Protein AF-A0A961CHE6-F1 (afdb_monomer_lite)

Structure (mmCIF, N/CA/C/O backbone):
data_AF-A0A961CHE6-F1
#
_entry.id   AF-A0A961CHE6-F1
#
loop_
_atom_site.group_PDB
_atom_site.id
_atom_site.type_symbol
_atom_site.label_atom_id
_atom_site.label_alt_id
_atom_site.label_comp_id
_atom_site.label_asym_id
_atom_site.label_entity_id
_atom_site.label_seq_id
_atom_site.pdbx_PDB_ins_code
_atom_site.Cartn_x
_atom_site.Cartn_y
_atom_site.Cartn_z
_atom_site.occupancy
_atom_site.B_iso_or_equiv
_atom_site.auth_seq_id
_atom_site.auth_comp_id
_atom_site.auth_asym_id
_atom_site.auth_atom_id
_atom_site.pdbx_PDB_model_num
ATOM 1 N N . MET A 1 1 ? -27.476 -6.479 67.200 1.00 41.16 1 MET A N 1
ATOM 2 C CA . MET A 1 1 ? -28.316 -6.084 66.047 1.00 41.16 1 MET A CA 1
ATOM 3 C C . MET A 1 1 ? -27.385 -5.416 65.045 1.00 41.16 1 MET A C 1
ATOM 5 O O . MET A 1 1 ? -26.979 -4.293 65.282 1.00 41.16 1 MET A O 1
ATOM 9 N N . VAL A 1 2 ? -26.670 -6.216 64.244 1.00 40.09 2 VAL A N 1
ATOM 10 C CA . VAL A 1 2 ? -27.027 -6.628 62.861 1.00 40.09 2 VAL A CA 1
ATOM 11 C C . VAL A 1 2 ? -27.073 -5.379 61.972 1.00 40.09 2 VAL A C 1
ATOM 13 O O . VAL A 1 2 ? -28.027 -4.622 62.045 1.00 40.09 2 VAL A O 1
ATOM 16 N N . SER A 1 3 ? -25.958 -4.985 61.356 1.00 37.53 3 SER A N 1
ATOM 17 C CA . SER A 1 3 ? -25.309 -5.567 60.161 1.00 37.53 3 SER A CA 1
ATOM 18 C C . SER A 1 3 ? -25.556 -4.608 58.994 1.00 37.53 3 SER A C 1
ATOM 20 O O . SER A 1 3 ? -26.591 -4.651 58.337 1.00 37.53 3 SER A O 1
ATOM 22 N N . GLY A 1 4 ? -24.611 -3.688 58.796 1.00 38.22 4 GLY A N 1
ATOM 23 C CA . GLY A 1 4 ? -24.487 -2.929 57.559 1.00 38.22 4 GLY A CA 1
ATOM 24 C C . GLY A 1 4 ? -23.694 -3.779 56.577 1.00 38.22 4 GLY A C 1
ATOM 25 O O . GLY A 1 4 ? -22.489 -3.944 56.744 1.00 38.22 4 GLY A O 1
ATOM 26 N N . ALA A 1 5 ? -24.385 -4.379 55.612 1.00 40.34 5 ALA A N 1
ATOM 27 C CA . ALA A 1 5 ? -23.764 -5.111 54.522 1.00 40.34 5 ALA A CA 1
ATOM 28 C C . ALA A 1 5 ? -23.106 -4.110 53.564 1.00 40.34 5 ALA A C 1
ATOM 30 O O . ALA A 1 5 ? -23.766 -3.465 52.750 1.00 40.34 5 ALA A O 1
ATOM 31 N N . GLU A 1 6 ? -21.794 -3.971 53.703 1.00 40.91 6 GLU A N 1
ATOM 32 C CA . GLU A 1 6 ? -20.921 -3.318 52.743 1.00 40.91 6 GLU A CA 1
ATOM 33 C C . GLU A 1 6 ? -20.870 -4.207 51.492 1.00 40.91 6 GLU A C 1
ATOM 35 O O . GLU A 1 6 ? -20.276 -5.286 51.481 1.00 40.91 6 GLU A O 1
ATOM 40 N N . VAL A 1 7 ? -21.599 -3.804 50.450 1.00 42.34 7 VAL A N 1
ATOM 41 C CA . VAL A 1 7 ? -21.582 -4.477 49.150 1.00 42.34 7 VAL A CA 1
ATOM 42 C C . VAL A 1 7 ? -20.232 -4.182 48.506 1.00 42.34 7 VAL A C 1
ATOM 44 O O . VAL A 1 7 ? -20.044 -3.153 47.860 1.00 42.34 7 VAL A O 1
ATOM 47 N N . ALA A 1 8 ? -19.284 -5.095 48.709 1.00 39.12 8 ALA A N 1
ATOM 48 C CA . ALA A 1 8 ? -18.049 -5.163 47.950 1.00 39.12 8 ALA A CA 1
ATOM 49 C C . ALA A 1 8 ? -18.405 -5.391 46.474 1.00 39.12 8 ALA A C 1
ATOM 51 O O . ALA A 1 8 ? -18.731 -6.499 46.045 1.00 39.12 8 ALA A O 1
ATOM 52 N N . VAL A 1 9 ? -18.394 -4.305 45.703 1.00 43.72 9 VAL A N 1
ATOM 53 C CA . VAL A 1 9 ? -18.398 -4.345 44.243 1.00 43.72 9 VAL A CA 1
ATOM 54 C C . VAL A 1 9 ? -17.125 -5.076 43.843 1.00 43.72 9 VAL A C 1
ATOM 56 O O . VAL A 1 9 ? -16.028 -4.554 44.028 1.00 43.72 9 VAL A O 1
ATOM 59 N N . GLY A 1 10 ? -17.282 -6.315 43.377 1.00 40.50 10 GLY A N 1
ATOM 60 C CA . GLY A 1 10 ? -16.177 -7.146 42.930 1.00 40.50 10 GLY A CA 1
ATOM 61 C C . GLY A 1 10 ? -15.341 -6.392 41.907 1.00 40.50 10 GLY A C 1
ATOM 62 O O . GLY A 1 10 ? -15.849 -5.981 40.864 1.00 40.50 10 GLY A O 1
ATOM 63 N N . GLU A 1 11 ? -14.062 -6.208 42.230 1.00 43.66 11 GLU A N 1
ATOM 64 C CA . GLU A 1 11 ? -13.025 -5.947 41.246 1.00 43.66 11 GLU A CA 1
ATOM 65 C C . GLU A 1 11 ? -13.155 -7.021 40.168 1.00 43.66 11 GLU A C 1
ATOM 67 O O . GLU A 1 11 ? -12.837 -8.191 40.394 1.00 43.66 11 GLU A O 1
ATOM 72 N N . ASP A 1 12 ? -13.671 -6.623 39.003 1.00 45.97 12 ASP A N 1
ATOM 73 C CA . ASP A 1 12 ? -13.541 -7.379 37.769 1.00 45.97 12 ASP A CA 1
ATOM 74 C C . ASP A 1 12 ? -12.072 -7.777 37.661 1.00 45.97 12 ASP A C 1
ATOM 76 O O . ASP A 1 12 ? -11.212 -6.926 37.416 1.00 45.97 12 ASP A O 1
ATOM 80 N N . ALA A 1 13 ? -11.790 -9.058 37.915 1.00 46.34 13 ALA A N 1
ATOM 81 C CA . ALA A 1 13 ? -10.467 -9.642 37.840 1.00 46.34 13 ALA A CA 1
ATOM 82 C C . ALA A 1 13 ? -9.918 -9.327 36.453 1.00 46.34 13 ALA A C 1
ATOM 84 O O . ALA A 1 13 ? -10.274 -9.962 35.456 1.00 46.34 13 ALA A O 1
ATOM 85 N N . GLY A 1 14 ? -9.116 -8.264 36.394 1.00 43.50 14 GLY A N 1
ATOM 86 C CA . GLY A 1 14 ? -8.588 -7.718 35.167 1.00 43.50 14 GLY A CA 1
ATOM 87 C C . GLY A 1 14 ? -7.771 -8.809 34.518 1.00 43.50 14 GLY A C 1
ATOM 88 O O . GLY A 1 14 ? -6.647 -9.075 34.941 1.00 43.50 14 GLY A O 1
ATOM 89 N N . VAL A 1 15 ? -8.349 -9.466 33.511 1.00 52.16 15 VAL A N 1
ATOM 90 C CA . VAL A 1 15 ? -7.628 -10.388 32.645 1.00 52.16 15 VAL A CA 1
ATOM 91 C C . VAL A 1 15 ? -6.515 -9.556 32.039 1.00 52.16 15 VAL A C 1
ATOM 93 O O . VAL A 1 15 ? -6.732 -8.777 31.107 1.00 52.16 15 VAL A O 1
ATOM 96 N N . SER A 1 16 ? -5.330 -9.663 32.634 1.00 55.25 16 SER A N 1
ATOM 97 C CA . SER A 1 16 ? -4.146 -8.989 32.155 1.00 55.25 16 SER A CA 1
ATOM 98 C C . SER A 1 16 ? -3.907 -9.546 30.763 1.00 55.25 16 SER A C 1
ATOM 100 O O . SER A 1 16 ? -3.541 -10.707 30.562 1.00 55.25 16 SER A O 1
ATOM 102 N N . VAL A 1 17 ? -4.229 -8.738 29.754 1.00 59.50 17 VAL A N 1
ATOM 103 C CA . VAL A 1 17 ? -3.924 -9.080 28.374 1.00 59.50 17 VAL A CA 1
ATOM 104 C C . VAL A 1 17 ? -2.408 -9.083 28.310 1.00 59.50 17 VAL A C 1
ATOM 106 O O . VAL A 1 17 ? -1.782 -8.034 28.194 1.00 59.50 17 VAL A O 1
ATOM 109 N N . THR A 1 18 ? -1.813 -10.263 28.468 1.00 70.31 18 THR A N 1
ATOM 110 C CA . THR A 1 18 ? -0.368 -10.443 28.413 1.00 70.31 18 THR A CA 1
ATOM 111 C C . THR A 1 18 ? 0.077 -9.997 27.025 1.00 70.31 18 THR A C 1
ATOM 113 O O . THR A 1 18 ? -0.195 -10.647 26.009 1.00 70.31 18 THR A O 1
ATOM 116 N N . THR A 1 19 ? 0.680 -8.817 26.950 1.00 80.19 19 THR A N 1
ATOM 117 C CA . THR A 1 19 ? 1.200 -8.278 25.701 1.00 80.19 19 THR A CA 1
ATOM 118 C C . THR A 1 19 ? 2.477 -9.031 25.365 1.00 80.19 19 THR A C 1
ATOM 120 O O . THR A 1 19 ? 3.297 -9.332 26.232 1.00 80.19 19 THR A O 1
ATOM 123 N N . TRP A 1 20 ? 2.632 -9.414 24.099 1.00 90.62 20 TRP A N 1
ATOM 124 C CA . TRP A 1 20 ? 3.892 -10.000 23.663 1.00 90.62 20 TRP A CA 1
ATOM 125 C C . TRP A 1 20 ? 5.020 -8.971 23.784 1.00 90.62 20 TRP A C 1
ATOM 127 O O . TRP A 1 20 ? 4.782 -7.775 23.577 1.00 90.62 20 TRP A O 1
ATOM 137 N N . PRO A 1 21 ? 6.263 -9.414 24.046 1.00 94.94 21 PRO A N 1
ATOM 138 C CA . PRO A 1 21 ? 7.421 -8.548 23.913 1.00 94.94 21 PRO A CA 1
ATOM 139 C C . PRO A 1 21 ? 7.428 -7.853 22.547 1.00 94.94 21 PRO A C 1
ATOM 141 O O . PRO A 1 21 ? 7.095 -8.451 21.521 1.00 94.94 21 PRO A O 1
ATOM 144 N N . ARG A 1 22 ? 7.849 -6.583 22.514 1.00 94.56 22 ARG A N 1
ATOM 145 C CA . ARG A 1 22 ? 7.763 -5.727 21.313 1.00 94.56 22 ARG A CA 1
ATOM 146 C C . ARG A 1 22 ? 8.465 -6.294 20.071 1.00 94.56 22 ARG A C 1
ATOM 148 O O . ARG A 1 22 ? 8.142 -5.853 18.964 1.00 94.56 22 ARG A O 1
ATOM 155 N N . TRP A 1 23 ? 9.415 -7.213 20.238 1.00 97.12 23 TRP A N 1
ATOM 156 C CA . TRP A 1 23 ? 10.171 -7.849 19.158 1.00 97.12 23 TRP A CA 1
ATOM 157 C C . TRP A 1 23 ? 9.452 -9.056 18.532 1.00 97.12 23 TRP A C 1
ATOM 159 O O . TRP A 1 23 ? 9.712 -9.368 17.373 1.00 97.12 23 TRP A O 1
ATOM 169 N N . VAL A 1 24 ? 8.506 -9.698 19.231 1.00 97.69 24 VAL A N 1
ATOM 170 C CA . VAL A 1 24 ? 7.847 -10.928 18.751 1.00 97.69 24 VAL A CA 1
ATOM 171 C C . VAL A 1 24 ? 7.101 -10.722 17.425 1.00 97.69 24 VAL A C 1
ATOM 173 O O . VAL A 1 24 ? 7.315 -11.520 16.513 1.00 97.69 24 VAL A O 1
ATOM 176 N N . PRO A 1 25 ? 6.303 -9.650 17.224 1.00 97.81 25 PRO A N 1
ATOM 177 C CA . PRO A 1 25 ? 5.658 -9.425 15.929 1.00 97.81 25 PRO A CA 1
ATOM 178 C C . PRO A 1 25 ? 6.656 -9.247 14.777 1.00 97.81 25 PRO A C 1
ATOM 180 O O . PRO A 1 25 ? 6.376 -9.660 13.658 1.00 97.81 25 PRO A O 1
ATOM 183 N N . TRP A 1 26 ? 7.833 -8.671 15.042 1.00 98.44 26 TRP A N 1
ATOM 184 C CA . TRP A 1 26 ? 8.885 -8.553 14.031 1.00 98.44 26 TRP A CA 1
ATOM 185 C C . TRP A 1 26 ? 9.472 -9.912 13.676 1.00 98.44 26 TRP A C 1
ATOM 187 O O . TRP A 1 26 ? 9.606 -10.209 12.496 1.00 98.44 26 TRP A O 1
ATOM 197 N N . ALA A 1 27 ? 9.765 -10.752 14.672 1.00 98.44 27 ALA A N 1
ATOM 198 C CA . ALA A 1 27 ? 10.267 -12.103 14.439 1.00 98.44 27 ALA A CA 1
ATOM 199 C C . ALA A 1 27 ? 9.274 -12.945 13.623 1.00 98.44 27 ALA A C 1
ATOM 201 O O . ALA A 1 27 ? 9.668 -13.569 12.643 1.00 98.44 27 ALA A O 1
ATOM 202 N N . ILE A 1 28 ? 7.978 -12.896 13.955 1.00 98.31 28 ILE A N 1
ATOM 203 C CA . ILE A 1 28 ? 6.936 -13.594 13.184 1.00 98.31 28 ILE A CA 1
ATOM 204 C C . ILE A 1 28 ? 6.868 -13.056 11.754 1.00 98.31 28 ILE A C 1
ATOM 206 O O . ILE A 1 28 ? 6.839 -13.835 10.808 1.00 98.31 28 ILE A O 1
ATOM 210 N N . GLY A 1 29 ? 6.880 -11.733 11.586 1.00 98.25 29 GLY A N 1
ATOM 211 C CA . GLY A 1 29 ? 6.879 -11.106 10.270 1.00 98.25 29 GLY A CA 1
ATOM 212 C C . GLY A 1 29 ? 8.109 -11.463 9.425 1.00 98.25 29 GLY A C 1
ATOM 213 O O . GLY A 1 29 ? 7.975 -11.670 8.223 1.00 98.25 29 GLY A O 1
ATOM 214 N N . LEU A 1 30 ? 9.287 -11.585 10.046 1.00 98.31 30 LEU A N 1
ATOM 215 C CA . LEU A 1 30 ? 10.517 -12.042 9.393 1.00 98.31 30 LEU A CA 1
ATOM 216 C C . LEU A 1 30 ? 10.412 -13.506 8.968 1.00 98.31 30 LEU A C 1
ATOM 218 O O . LEU A 1 30 ? 10.690 -13.812 7.814 1.00 98.31 30 LEU A O 1
ATOM 222 N N . VAL A 1 31 ? 9.966 -14.396 9.860 1.00 98.12 31 VAL A N 1
ATOM 223 C CA . VAL A 1 31 ? 9.747 -15.816 9.536 1.00 98.12 31 VAL A CA 1
ATOM 224 C C . VAL A 1 31 ? 8.737 -15.952 8.400 1.00 98.12 31 VAL A C 1
ATOM 226 O O . VAL A 1 31 ? 8.999 -16.662 7.435 1.00 98.12 31 VAL A O 1
ATOM 229 N N . LEU A 1 32 ? 7.623 -15.221 8.460 1.00 97.75 32 LEU A N 1
ATOM 230 C CA . LEU A 1 32 ? 6.629 -15.206 7.392 1.00 97.75 32 LEU A CA 1
ATOM 231 C C . LEU A 1 32 ? 7.226 -14.688 6.079 1.00 97.75 32 LEU A C 1
ATOM 233 O O . LEU A 1 32 ? 6.988 -15.285 5.037 1.00 97.75 32 LEU A O 1
ATOM 237 N N . GLY A 1 33 ? 8.032 -13.625 6.125 1.00 97.56 33 GLY A N 1
ATOM 238 C CA . GLY A 1 33 ? 8.750 -13.110 4.962 1.00 97.56 33 GLY A CA 1
ATOM 239 C C . GLY A 1 33 ? 9.685 -14.147 4.351 1.00 97.56 33 GLY A C 1
ATOM 240 O O . GLY A 1 33 ? 9.669 -14.325 3.139 1.00 97.56 33 GLY A O 1
ATOM 241 N N . LEU A 1 34 ? 10.442 -14.877 5.172 1.00 97.00 34 LEU A N 1
ATOM 242 C CA . LEU A 1 34 ? 11.316 -15.957 4.714 1.00 97.00 34 LEU A CA 1
ATOM 243 C C . LEU A 1 34 ? 10.525 -17.112 4.085 1.00 97.00 34 LEU A C 1
ATOM 245 O O . LEU A 1 34 ? 10.908 -17.603 3.028 1.00 97.00 34 LEU A O 1
ATOM 249 N N . VAL A 1 35 ? 9.407 -17.513 4.698 1.00 96.19 35 VAL A N 1
ATOM 250 C CA . VAL A 1 35 ? 8.533 -18.587 4.198 1.00 96.19 35 VAL A CA 1
ATOM 251 C C . VAL A 1 35 ? 7.884 -18.197 2.872 1.00 96.19 35 VAL A C 1
ATOM 253 O O . VAL A 1 35 ? 7.963 -18.945 1.903 1.00 96.19 35 VAL A O 1
ATOM 256 N N . VAL A 1 36 ? 7.284 -17.007 2.807 1.00 93.69 36 VAL A N 1
ATOM 257 C CA . VAL A 1 36 ? 6.631 -16.472 1.604 1.00 93.69 36 VAL A CA 1
ATOM 258 C C . VAL A 1 36 ? 7.623 -16.331 0.453 1.00 93.69 36 VAL A C 1
ATOM 260 O O . VAL A 1 36 ? 7.300 -16.646 -0.689 1.00 93.69 36 VAL A O 1
ATOM 263 N N . MET A 1 37 ? 8.833 -15.860 0.752 1.00 92.88 37 MET A N 1
ATOM 264 C CA . MET A 1 37 ? 9.884 -15.681 -0.242 1.00 92.88 37 MET A CA 1
ATOM 265 C C . MET A 1 37 ? 10.598 -16.986 -0.609 1.00 92.88 37 MET A C 1
ATOM 267 O O . MET A 1 37 ? 11.382 -16.958 -1.549 1.00 92.88 37 MET A O 1
ATOM 271 N N . GLY A 1 38 ? 10.352 -18.099 0.095 1.00 88.81 38 GLY A N 1
ATOM 272 C CA . GLY A 1 38 ? 11.175 -19.317 0.125 1.00 88.81 38 GLY A CA 1
ATOM 273 C C . GLY A 1 38 ? 11.962 -19.625 -1.157 1.00 88.81 38 GLY A C 1
ATOM 274 O O . GLY A 1 38 ? 13.184 -19.467 -1.154 1.00 88.81 38 GLY A O 1
ATOM 275 N N . PRO A 1 39 ? 11.308 -19.992 -2.276 1.00 85.38 39 PRO A N 1
ATOM 276 C CA . PRO A 1 39 ? 12.006 -20.307 -3.526 1.00 85.38 39 PRO A CA 1
ATOM 277 C C . PRO A 1 39 ? 12.802 -19.130 -4.111 1.00 85.38 39 PRO A C 1
ATOM 279 O O . PRO A 1 39 ? 13.894 -19.318 -4.638 1.00 85.38 39 PRO A O 1
ATOM 282 N N . ALA A 1 40 ? 12.299 -17.901 -3.977 1.00 88.94 40 ALA A N 1
ATOM 283 C CA . ALA A 1 40 ? 12.976 -16.693 -4.445 1.00 88.94 40 ALA A CA 1
ATOM 284 C C . ALA A 1 40 ? 14.219 -16.335 -3.609 1.00 88.94 40 ALA A C 1
ATOM 286 O O . ALA A 1 40 ? 15.029 -15.515 -4.042 1.00 88.94 40 ALA A O 1
ATOM 287 N N . LEU A 1 41 ? 14.410 -16.933 -2.426 1.00 92.00 41 LEU A N 1
ATOM 288 C CA . LEU A 1 41 ? 15.628 -16.746 -1.633 1.00 92.00 41 LEU A CA 1
ATOM 289 C C . LEU A 1 41 ? 16.803 -17.589 -2.133 1.00 92.00 41 LEU A C 1
ATOM 291 O O . LEU A 1 41 ? 17.942 -17.230 -1.829 1.00 92.00 41 LEU A O 1
ATOM 295 N N . ALA A 1 42 ? 16.558 -18.624 -2.946 1.00 92.00 42 ALA A N 1
ATOM 296 C CA . ALA A 1 42 ? 17.608 -19.464 -3.520 1.00 92.00 42 ALA A CA 1
ATOM 297 C C . ALA A 1 42 ? 18.677 -18.624 -4.255 1.00 92.00 42 ALA A C 1
ATOM 299 O O . ALA A 1 42 ? 18.344 -17.569 -4.811 1.00 92.00 42 ALA A O 1
ATOM 300 N N . PRO A 1 43 ? 19.959 -19.035 -4.246 1.00 90.81 43 PRO A N 1
ATOM 301 C CA . PRO A 1 43 ? 21.019 -18.319 -4.954 1.00 90.81 43 PRO A CA 1
ATOM 302 C C . PRO A 1 43 ? 20.678 -18.094 -6.434 1.00 90.81 43 PRO A C 1
ATOM 304 O O . PRO A 1 43 ? 20.076 -18.955 -7.070 1.00 90.81 43 PRO A O 1
ATOM 307 N N . GLY A 1 44 ? 21.064 -16.937 -6.976 1.00 88.50 44 GLY A N 1
ATOM 308 C CA . GLY A 1 44 ? 20.838 -16.585 -8.379 1.00 88.50 44 GLY A CA 1
ATOM 309 C C . GLY A 1 44 ? 20.135 -15.245 -8.592 1.00 88.50 44 GLY A C 1
ATOM 310 O O . GLY A 1 44 ? 19.805 -14.516 -7.648 1.00 88.50 44 GLY A O 1
ATOM 311 N N . VAL A 1 45 ? 19.942 -14.928 -9.872 1.00 89.81 45 VAL A N 1
ATOM 312 C CA . VAL A 1 45 ? 19.294 -13.700 -10.346 1.00 89.81 45 VAL A CA 1
ATOM 313 C C . VAL A 1 45 ? 17.792 -13.723 -10.080 1.00 89.81 45 VAL A C 1
ATOM 315 O O . VAL A 1 45 ? 17.148 -14.769 -10.139 1.00 89.81 45 VAL A O 1
ATOM 318 N N . LEU A 1 46 ? 17.219 -12.551 -9.809 1.00 90.12 46 LEU A N 1
ATOM 319 C CA . LEU A 1 46 ? 15.770 -12.390 -9.737 1.00 90.12 46 LEU A CA 1
ATOM 320 C C . LEU A 1 46 ? 15.285 -11.854 -11.079 1.00 90.12 46 LEU A C 1
ATOM 322 O O . LEU A 1 46 ? 15.587 -10.709 -11.426 1.00 90.12 46 LEU A O 1
ATOM 326 N N . LEU A 1 47 ? 14.565 -12.702 -11.814 1.00 90.88 47 LEU A N 1
ATOM 327 C CA . LEU A 1 47 ? 13.996 -12.404 -13.123 1.00 90.88 47 LEU A CA 1
ATOM 328 C C . LEU A 1 47 ? 12.486 -12.638 -13.083 1.00 90.88 47 LEU A C 1
ATOM 330 O O . LEU A 1 47 ? 12.012 -13.769 -13.031 1.00 90.88 47 LEU A O 1
ATOM 334 N N . ASN A 1 48 ? 11.737 -11.545 -13.086 1.00 92.06 48 ASN A N 1
ATOM 335 C CA . ASN A 1 48 ? 10.293 -11.517 -13.249 1.00 92.06 48 ASN A CA 1
ATOM 336 C C . ASN A 1 48 ? 9.886 -10.222 -13.974 1.00 92.06 48 ASN A C 1
ATOM 338 O O . ASN A 1 48 ? 10.743 -9.386 -14.258 1.00 92.06 48 ASN A O 1
ATOM 342 N N . LEU A 1 49 ? 8.593 -10.046 -14.257 1.00 90.81 49 LEU A N 1
ATOM 343 C CA . LEU A 1 49 ? 8.055 -9.001 -15.138 1.00 90.81 49 LEU A CA 1
ATOM 344 C C . LEU A 1 49 ? 8.696 -7.614 -14.943 1.00 90.81 49 LEU A C 1
ATOM 346 O O . LEU A 1 49 ? 9.187 -7.034 -15.906 1.00 90.81 49 LEU A O 1
ATOM 350 N N . ASP A 1 50 ? 8.744 -7.104 -13.709 1.00 89.94 50 ASP A N 1
ATOM 351 C CA . ASP A 1 50 ? 9.408 -5.836 -13.379 1.00 89.94 50 ASP A CA 1
ATOM 352 C C . ASP A 1 50 ? 10.581 -6.000 -12.401 1.00 89.94 50 ASP A C 1
ATOM 354 O O . ASP A 1 50 ? 11.206 -5.011 -11.994 1.00 89.94 50 ASP A O 1
ATOM 358 N N . LEU A 1 51 ? 10.941 -7.244 -12.083 1.00 89.94 51 LEU A N 1
ATOM 359 C CA . LEU A 1 51 ? 12.059 -7.613 -11.229 1.00 89.94 51 LEU A CA 1
ATOM 360 C C . LEU A 1 51 ? 13.201 -8.128 -12.100 1.00 89.94 51 LEU A C 1
ATOM 362 O O . LEU A 1 51 ? 13.247 -9.300 -12.437 1.00 89.94 51 LEU A O 1
ATOM 366 N N . VAL A 1 52 ? 14.127 -7.248 -12.465 1.00 91.31 52 VAL A N 1
ATOM 367 C CA . VAL A 1 52 ? 15.355 -7.642 -13.167 1.00 91.31 52 VAL A CA 1
ATOM 368 C C . VAL A 1 52 ? 16.515 -7.176 -12.311 1.00 91.31 52 VAL A C 1
ATOM 370 O O . VAL A 1 52 ? 16.842 -5.987 -12.315 1.00 91.31 52 VAL A O 1
ATOM 373 N N . VAL A 1 53 ? 17.054 -8.097 -11.510 1.00 90.94 53 VAL A N 1
ATOM 374 C CA . VAL A 1 53 ? 18.136 -7.825 -10.557 1.00 90.94 53 VAL A CA 1
ATOM 375 C C . VAL A 1 53 ? 19.262 -8.827 -10.777 1.00 90.94 53 VAL A C 1
ATOM 377 O O . VAL A 1 53 ? 19.128 -10.018 -10.489 1.00 90.94 53 VAL A O 1
ATOM 380 N N . THR A 1 54 ? 20.370 -8.308 -11.293 1.00 91.81 54 THR A N 1
ATOM 381 C CA . THR A 1 54 ? 21.669 -8.975 -11.421 1.00 91.81 54 THR A CA 1
ATOM 382 C C . THR A 1 54 ? 22.499 -8.783 -10.150 1.00 91.81 54 THR A C 1
ATOM 384 O O . THR A 1 54 ? 22.115 -8.027 -9.259 1.00 91.81 54 THR A O 1
ATOM 387 N N . GLU A 1 55 ? 23.639 -9.467 -10.039 1.00 92.00 55 GLU A N 1
ATOM 388 C CA . GLU A 1 55 ? 24.534 -9.317 -8.879 1.00 92.00 55 GLU A CA 1
ATOM 389 C C . GLU A 1 55 ? 25.095 -7.897 -8.767 1.00 92.00 55 GLU A C 1
ATOM 391 O O . GLU A 1 55 ? 25.057 -7.298 -7.694 1.00 92.00 55 GLU A O 1
ATOM 396 N N . VAL A 1 56 ? 25.530 -7.332 -9.894 1.00 92.56 56 VAL A N 1
ATOM 397 C CA . VAL A 1 56 ? 25.950 -5.933 -9.999 1.00 92.56 56 VAL A CA 1
ATOM 398 C C . VAL A 1 56 ? 24.797 -5.122 -10.575 1.00 92.56 56 VAL A C 1
ATOM 400 O O . VAL A 1 56 ? 24.302 -5.436 -11.659 1.00 92.56 56 VAL A O 1
ATOM 403 N N . ALA A 1 57 ? 24.361 -4.089 -9.855 1.00 91.75 57 ALA A N 1
ATOM 404 C CA . ALA A 1 57 ? 23.267 -3.220 -10.269 1.00 91.75 57 ALA A CA 1
ATOM 405 C C . ALA A 1 57 ? 23.807 -1.805 -10.528 1.00 91.75 57 ALA A C 1
ATOM 407 O O . ALA A 1 57 ? 24.231 -1.135 -9.584 1.00 91.75 57 ALA A O 1
ATOM 408 N N . PRO A 1 58 ? 23.794 -1.313 -11.779 1.00 91.19 58 PRO A N 1
ATOM 409 C CA . PRO A 1 58 ? 24.220 0.050 -12.057 1.00 91.19 58 PRO A CA 1
ATOM 410 C C . PRO A 1 58 ? 23.215 1.053 -11.483 1.00 91.19 58 PRO A C 1
ATOM 412 O O . PRO A 1 58 ? 22.010 0.792 -11.428 1.00 91.19 58 PRO A O 1
ATOM 415 N N . VAL A 1 59 ? 23.698 2.238 -11.104 1.00 90.94 59 VAL A N 1
ATOM 416 C CA . VAL A 1 59 ? 22.820 3.362 -10.753 1.00 90.94 59 VAL A CA 1
ATOM 417 C C . VAL A 1 59 ? 22.045 3.773 -12.012 1.00 90.94 59 VAL A C 1
ATOM 419 O O . VAL A 1 59 ? 22.676 4.152 -13.004 1.00 90.94 59 VAL A O 1
ATOM 422 N N . PRO A 1 60 ? 20.699 3.714 -12.018 1.00 87.75 60 PRO A N 1
ATOM 423 C CA . PRO A 1 60 ? 19.928 4.043 -13.211 1.00 87.75 60 PRO A CA 1
ATOM 424 C C . PRO A 1 60 ? 20.143 5.499 -13.634 1.00 87.75 60 PRO A C 1
ATOM 426 O O . PRO A 1 60 ? 20.097 6.404 -12.802 1.00 87.75 60 PRO A O 1
ATOM 429 N N . ARG A 1 61 ? 20.300 5.753 -14.939 1.00 89.12 61 ARG A N 1
ATOM 430 C CA . ARG A 1 61 ? 20.456 7.121 -15.474 1.00 89.12 61 ARG A CA 1
ATOM 431 C C . ARG A 1 61 ? 19.271 8.028 -15.126 1.00 89.12 61 ARG A C 1
ATOM 433 O O . ARG A 1 61 ? 19.471 9.202 -14.825 1.00 89.12 61 ARG A O 1
ATOM 440 N N . GLY A 1 62 ? 18.067 7.455 -15.055 1.00 85.88 62 GLY A N 1
ATOM 441 C CA . GLY A 1 62 ? 16.846 8.169 -14.682 1.00 85.88 62 GLY A CA 1
ATOM 442 C C . GLY A 1 62 ? 16.889 8.798 -13.284 1.00 85.88 62 GLY A C 1
ATOM 443 O O . GLY A 1 62 ? 16.171 9.760 -13.049 1.00 85.88 62 GLY A O 1
ATOM 444 N N . VAL A 1 63 ? 17.758 8.335 -12.372 1.00 87.94 63 VAL A N 1
ATOM 445 C CA . VAL A 1 63 ? 18.000 8.992 -11.065 1.00 87.94 63 VAL A CA 1
ATOM 446 C C . VAL A 1 63 ? 18.432 10.443 -11.250 1.00 87.94 63 VAL A C 1
ATOM 448 O O . VAL A 1 63 ? 18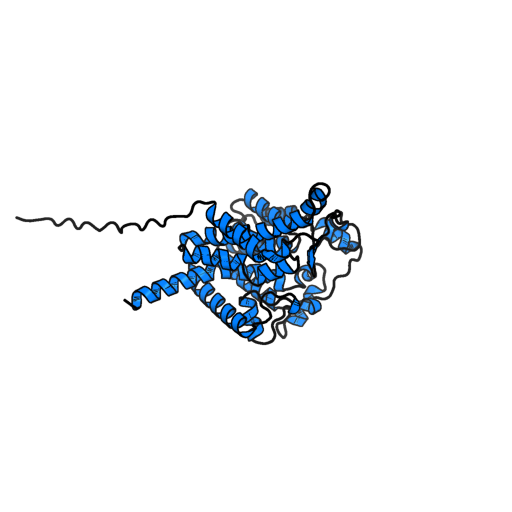.026 11.322 -10.497 1.00 87.94 63 VAL A O 1
ATOM 451 N N . TRP A 1 64 ? 19.239 10.682 -12.278 1.00 89.94 64 TRP A N 1
ATOM 452 C CA . TRP A 1 64 ? 19.823 11.975 -12.611 1.00 89.94 64 TRP A CA 1
ATOM 453 C C . TRP A 1 64 ? 18.946 12.775 -13.580 1.00 89.94 64 TRP A C 1
ATOM 455 O O . TRP A 1 64 ? 19.378 13.798 -14.096 1.00 89.94 64 TRP A O 1
ATOM 465 N N . GLY A 1 65 ? 17.731 12.293 -13.868 1.00 89.3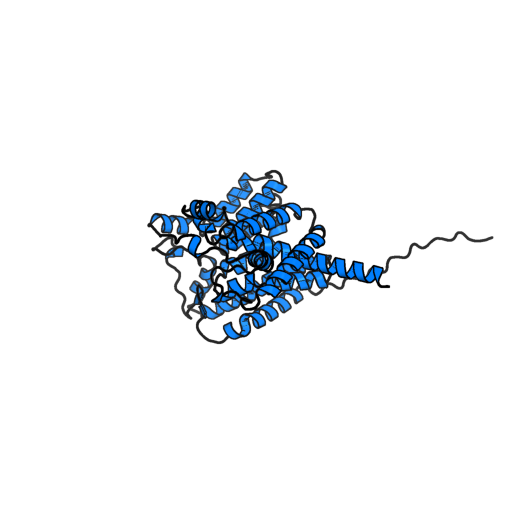1 65 GLY A N 1
ATOM 466 C CA . GLY A 1 65 ? 16.865 12.876 -14.889 1.00 89.31 65 GLY A CA 1
ATOM 467 C C . GLY A 1 65 ? 17.373 12.651 -16.315 1.00 89.31 65 GLY A C 1
ATOM 468 O O . GLY A 1 65 ? 17.026 13.422 -17.204 1.00 89.31 65 GLY A O 1
ATOM 469 N N . LEU A 1 66 ? 18.216 11.637 -16.542 1.00 88.56 66 LEU A N 1
ATOM 470 C CA . LEU A 1 66 ? 18.845 11.374 -17.837 1.00 88.56 66 LEU A CA 1
ATOM 471 C C . LEU A 1 66 ? 18.260 10.139 -18.525 1.00 88.56 66 LEU A C 1
ATOM 473 O O . LEU A 1 66 ? 18.104 9.082 -17.908 1.00 88.56 66 LEU A O 1
ATOM 477 N N . GLY A 1 67 ? 18.087 10.244 -19.843 1.00 81.88 67 GLY A N 1
ATOM 478 C CA . GLY A 1 67 ? 17.723 9.129 -20.712 1.00 81.88 67 GLY A CA 1
ATOM 479 C C . GLY A 1 67 ? 16.212 8.912 -20.831 1.00 81.88 67 GLY A C 1
ATOM 480 O O . GLY A 1 67 ? 15.427 9.602 -20.188 1.00 81.88 67 GLY A O 1
ATOM 481 N N . PRO A 1 68 ? 15.791 7.945 -21.663 1.00 79.50 68 PRO A N 1
ATOM 482 C CA . PRO A 1 68 ? 14.379 7.767 -22.001 1.00 79.50 68 PRO A CA 1
ATOM 483 C C . PRO A 1 68 ? 13.579 7.031 -20.914 1.00 79.50 68 PRO A C 1
ATOM 485 O O . PRO A 1 68 ? 12.358 6.921 -21.006 1.00 79.50 68 PRO A O 1
ATOM 488 N N . GLU A 1 69 ? 14.248 6.484 -19.894 1.00 77.62 69 GLU A N 1
ATOM 489 C CA . GLU A 1 69 ? 13.608 5.667 -18.867 1.00 77.62 69 GLU A CA 1
ATOM 490 C C . GLU A 1 69 ? 13.093 6.512 -17.705 1.00 77.62 69 GLU A C 1
ATOM 492 O O . GLU A 1 69 ? 13.856 7.160 -16.986 1.00 77.62 69 GLU A O 1
ATOM 497 N N . LEU A 1 70 ? 11.786 6.432 -17.453 1.00 76.75 70 LEU A N 1
ATOM 498 C CA . LEU A 1 70 ? 11.195 7.025 -16.258 1.00 76.75 70 LEU A CA 1
ATOM 499 C C . LEU A 1 70 ? 11.810 6.409 -14.989 1.00 76.75 70 LEU A C 1
ATOM 501 O O . LEU A 1 70 ? 12.003 5.187 -14.945 1.00 76.75 70 LEU A O 1
ATOM 505 N N . PRO A 1 71 ? 12.044 7.202 -13.924 1.00 79.19 71 PRO A N 1
ATOM 506 C CA . PRO A 1 71 ? 12.691 6.764 -12.682 1.00 79.19 71 PRO A CA 1
ATOM 507 C C . PRO A 1 71 ? 11.792 5.866 -11.804 1.00 79.19 71 PRO A C 1
ATOM 509 O O . PRO A 1 71 ? 11.658 6.058 -10.600 1.00 79.19 71 PRO A O 1
ATOM 512 N N . ARG A 1 72 ? 11.178 4.831 -12.388 1.00 77.31 72 ARG A N 1
ATOM 513 C CA . ARG A 1 72 ? 10.164 3.964 -11.763 1.00 77.31 72 ARG A CA 1
ATOM 514 C C . ARG A 1 72 ? 10.676 3.109 -10.597 1.00 77.31 72 ARG A C 1
ATOM 516 O O . ARG A 1 72 ? 9.875 2.637 -9.799 1.00 77.31 72 ARG A O 1
ATOM 523 N N . ARG A 1 73 ? 11.994 2.898 -10.499 1.00 80.69 73 ARG A N 1
ATOM 524 C CA . ARG A 1 73 ? 12.654 2.127 -9.422 1.00 80.69 73 ARG A CA 1
ATOM 525 C C . ARG A 1 73 ? 13.354 3.018 -8.387 1.00 80.69 73 ARG A C 1
ATOM 527 O O . ARG A 1 73 ? 13.902 2.522 -7.407 1.00 80.69 73 ARG A O 1
ATOM 534 N N . VAL A 1 74 ? 13.344 4.332 -8.589 1.00 84.19 74 VAL A N 1
ATOM 535 C CA . VAL A 1 74 ? 14.110 5.302 -7.800 1.00 84.19 74 VAL A CA 1
ATOM 536 C C . VAL A 1 74 ? 13.160 6.026 -6.837 1.00 84.19 74 VAL A C 1
ATOM 538 O O . VAL A 1 74 ? 12.014 6.290 -7.201 1.00 84.19 74 VAL A O 1
ATOM 541 N N . PRO A 1 75 ? 13.593 6.340 -5.606 1.00 91.62 75 PRO A N 1
ATOM 542 C CA . PRO A 1 75 ? 14.926 6.096 -5.044 1.00 91.62 75 PRO A CA 1
ATOM 543 C C . PRO A 1 75 ? 15.085 4.738 -4.345 1.00 91.62 75 PRO A C 1
ATOM 545 O O . PRO A 1 75 ? 16.192 4.415 -3.932 1.00 91.62 75 PRO A O 1
ATOM 548 N N . LEU A 1 76 ? 14.039 3.913 -4.239 1.00 92.62 76 LEU A N 1
ATOM 549 C CA . LEU A 1 76 ? 14.087 2.684 -3.435 1.00 92.62 76 LEU A CA 1
ATOM 550 C C . LEU A 1 76 ? 15.190 1.701 -3.837 1.00 92.62 76 LEU A C 1
ATOM 552 O O . LEU A 1 76 ? 15.740 1.039 -2.968 1.00 92.62 76 LEU A O 1
ATOM 556 N N . TYR A 1 77 ? 15.523 1.594 -5.125 1.00 92.19 77 TYR A N 1
ATOM 557 C CA . TYR A 1 77 ? 16.564 0.676 -5.602 1.00 92.19 77 TYR A CA 1
ATOM 558 C C . TYR A 1 77 ? 17.978 1.274 -5.534 1.00 92.19 77 TYR A C 1
ATOM 560 O O . TYR A 1 77 ? 18.945 0.553 -5.774 1.00 92.19 77 TYR A O 1
ATOM 568 N N . LEU A 1 78 ? 18.132 2.559 -5.185 1.00 93.56 78 LEU A N 1
ATOM 569 C CA . LEU A 1 78 ? 19.451 3.195 -5.069 1.00 93.56 78 LEU A CA 1
ATOM 570 C C . LEU A 1 78 ? 20.372 2.500 -4.062 1.00 93.56 78 LEU A C 1
ATOM 572 O O . LEU A 1 78 ? 21.518 2.248 -4.428 1.00 93.56 78 LEU A O 1
ATOM 576 N N . PRO A 1 79 ? 19.914 2.116 -2.852 1.00 94.06 79 PRO A N 1
ATOM 577 C CA . PRO A 1 79 ? 20.752 1.370 -1.921 1.00 94.06 79 PRO A CA 1
ATOM 578 C C . PRO A 1 79 ? 21.280 0.063 -2.518 1.00 94.06 79 PRO A C 1
ATOM 580 O O . PRO A 1 79 ? 22.450 -0.246 -2.338 1.00 94.06 79 PRO A O 1
ATOM 583 N N . ALA A 1 80 ? 20.460 -0.678 -3.272 1.00 94.56 80 ALA A N 1
ATOM 584 C CA . ALA A 1 80 ? 20.905 -1.911 -3.923 1.00 94.56 80 ALA A CA 1
ATOM 585 C C . ALA A 1 80 ? 21.964 -1.641 -5.001 1.00 94.56 80 ALA A C 1
ATOM 587 O O . ALA A 1 80 ? 22.937 -2.381 -5.091 1.00 94.56 80 ALA A O 1
ATOM 588 N N . ALA A 1 81 ? 21.820 -0.562 -5.776 1.00 93.75 81 ALA A N 1
ATOM 589 C CA . ALA A 1 81 ? 22.827 -0.165 -6.758 1.00 93.75 81 ALA A CA 1
ATOM 590 C C . ALA A 1 81 ? 24.149 0.264 -6.094 1.00 93.75 81 ALA A C 1
ATOM 5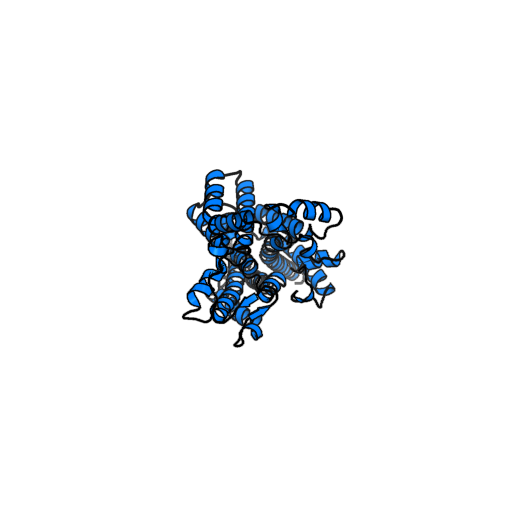92 O O . ALA A 1 81 ? 25.216 -0.207 -6.480 1.00 93.75 81 ALA A O 1
ATOM 593 N N . TRP A 1 82 ? 24.085 1.107 -5.060 1.00 94.75 82 TRP A N 1
ATOM 594 C CA . TRP A 1 82 ? 25.267 1.616 -4.354 1.00 94.75 82 TRP A CA 1
ATOM 595 C C . TRP A 1 82 ? 25.998 0.561 -3.527 1.00 94.75 82 TRP A C 1
ATOM 597 O O . TRP A 1 82 ? 27.216 0.637 -3.405 1.00 94.75 82 TRP A O 1
ATOM 607 N N . LEU A 1 83 ? 25.280 -0.418 -2.972 1.00 96.31 83 LEU A N 1
ATOM 608 C CA . LEU A 1 83 ? 25.880 -1.526 -2.226 1.00 96.31 83 LEU A CA 1
ATOM 609 C C . LEU A 1 83 ? 26.397 -2.645 -3.137 1.00 96.31 83 LEU A C 1
ATOM 611 O O . LEU A 1 83 ? 27.228 -3.430 -2.688 1.00 96.31 83 LEU A O 1
ATOM 615 N N . SER A 1 84 ? 25.967 -2.694 -4.404 1.00 96.25 84 SER A N 1
ATOM 616 C CA . SER A 1 84 ? 26.341 -3.762 -5.343 1.00 96.25 84 SER A CA 1
ATOM 617 C C . SER A 1 84 ? 27.847 -4.030 -5.519 1.00 96.25 84 SER A C 1
ATOM 619 O O . SER A 1 84 ? 28.185 -5.187 -5.763 1.00 96.25 84 SER A O 1
ATOM 621 N N . PRO A 1 85 ? 28.774 -3.060 -5.337 1.00 95.56 85 PRO A N 1
ATOM 622 C CA . PRO A 1 85 ? 30.212 -3.340 -5.368 1.00 95.56 85 PRO A CA 1
ATOM 623 C C . PRO A 1 85 ? 30.723 -4.219 -4.216 1.00 95.56 85 PRO A C 1
ATOM 625 O O . PRO A 1 85 ? 31.776 -4.833 -4.354 1.00 95.56 85 PRO A O 1
ATOM 628 N N . ILE A 1 86 ? 30.018 -4.259 -3.079 1.00 96.81 86 ILE A N 1
ATOM 629 C CA . ILE A 1 86 ? 30.431 -5.004 -1.873 1.00 96.81 86 ILE A CA 1
ATOM 630 C C . ILE A 1 86 ? 29.454 -6.115 -1.480 1.00 96.81 86 ILE A C 1
ATOM 632 O O . ILE A 1 86 ? 29.827 -7.048 -0.774 1.00 96.81 86 ILE A O 1
ATOM 636 N N . LEU A 1 87 ? 28.197 -6.017 -1.909 1.00 96.38 87 LEU A N 1
ATOM 637 C CA . LEU A 1 87 ? 27.134 -6.956 -1.587 1.00 96.38 87 LEU A CA 1
ATOM 638 C C . LEU A 1 87 ? 26.252 -7.137 -2.826 1.00 96.38 87 LEU A C 1
ATOM 640 O O . LEU A 1 87 ? 25.671 -6.147 -3.262 1.00 96.38 87 LEU A O 1
ATOM 644 N N . PRO A 1 88 ? 26.079 -8.361 -3.362 1.00 96.06 88 PRO A N 1
ATOM 645 C CA . PRO A 1 88 ? 25.223 -8.588 -4.520 1.00 96.06 88 PRO A CA 1
ATOM 646 C C . PRO A 1 88 ? 23.850 -7.924 -4.366 1.00 96.06 88 PRO A C 1
ATOM 648 O O . PRO A 1 88 ? 23.155 -8.132 -3.366 1.00 96.06 88 PRO A O 1
ATOM 651 N N . ALA A 1 89 ? 23.423 -7.159 -5.372 1.00 95.44 89 ALA A N 1
ATOM 652 C CA . ALA A 1 89 ? 22.165 -6.415 -5.330 1.00 95.44 89 ALA A CA 1
ATOM 653 C C . ALA A 1 89 ? 20.949 -7.337 -5.129 1.00 95.44 89 ALA A C 1
ATOM 655 O O . ALA A 1 89 ? 19.950 -6.938 -4.528 1.00 95.44 89 ALA A O 1
ATOM 656 N N . THR A 1 90 ? 21.045 -8.597 -5.567 1.00 95.62 90 THR A N 1
ATOM 657 C CA . THR A 1 90 ? 20.050 -9.644 -5.296 1.00 95.62 90 THR A CA 1
ATOM 658 C C . THR A 1 90 ? 19.837 -9.862 -3.798 1.00 95.62 90 THR A C 1
ATOM 660 O O . THR A 1 90 ? 18.690 -9.980 -3.374 1.00 95.62 90 THR A O 1
ATOM 663 N N . ILE A 1 91 ? 20.894 -9.851 -2.978 1.00 96.31 91 ILE A N 1
ATOM 664 C CA . ILE A 1 91 ? 20.789 -9.984 -1.517 1.00 96.31 91 ILE A CA 1
ATOM 665 C C . ILE A 1 91 ? 20.071 -8.769 -0.938 1.00 96.31 91 ILE A C 1
ATOM 667 O O . ILE A 1 91 ? 19.131 -8.933 -0.159 1.00 96.31 91 ILE A O 1
ATOM 671 N N . THR A 1 92 ? 20.454 -7.556 -1.352 1.00 96.19 92 THR A N 1
ATOM 672 C CA . THR A 1 92 ? 19.804 -6.326 -0.882 1.00 96.19 92 THR A CA 1
ATOM 673 C C . THR A 1 92 ? 18.311 -6.330 -1.207 1.00 96.19 92 THR A C 1
ATOM 675 O O . THR A 1 92 ? 17.492 -6.097 -0.321 1.00 96.19 92 THR A O 1
ATOM 678 N N . ILE A 1 93 ? 17.930 -6.663 -2.443 1.00 96.06 93 ILE A N 1
ATOM 679 C CA . ILE A 1 93 ? 16.520 -6.691 -2.850 1.00 96.06 93 ILE A CA 1
ATOM 680 C C . ILE A 1 93 ? 15.741 -7.794 -2.121 1.00 96.06 93 ILE A C 1
ATOM 682 O O . ILE A 1 93 ? 14.658 -7.516 -1.607 1.00 96.06 93 ILE A O 1
ATOM 686 N N . LYS A 1 94 ? 16.293 -9.007 -1.975 1.00 96.50 94 LYS A N 1
ATOM 687 C CA . LYS A 1 94 ? 15.665 -10.083 -1.181 1.00 96.50 94 LYS A CA 1
ATOM 688 C C . LYS A 1 94 ? 15.446 -9.657 0.270 1.00 96.50 94 LYS A C 1
ATOM 690 O O . LYS A 1 94 ? 14.355 -9.848 0.807 1.00 96.50 94 LYS A O 1
ATOM 695 N N . ALA A 1 95 ? 16.443 -9.023 0.887 1.00 97.06 95 ALA A N 1
ATOM 696 C CA . ALA A 1 95 ? 16.338 -8.509 2.248 1.00 97.06 95 ALA A CA 1
ATOM 697 C C . ALA A 1 95 ? 15.237 -7.444 2.366 1.00 97.06 95 ALA A C 1
ATOM 699 O O . ALA A 1 95 ? 14.443 -7.485 3.304 1.00 97.06 95 ALA A O 1
ATOM 700 N N . MET A 1 96 ? 15.123 -6.534 1.394 1.00 97.19 96 MET A N 1
ATOM 701 C CA . MET A 1 96 ? 14.056 -5.529 1.365 1.00 97.19 96 MET A CA 1
ATOM 702 C C . MET A 1 96 ? 12.663 -6.150 1.195 1.00 97.19 96 MET A C 1
ATOM 704 O O . MET A 1 96 ? 11.705 -5.676 1.808 1.00 97.19 96 MET A O 1
ATOM 708 N N . MET A 1 97 ? 12.533 -7.218 0.403 1.00 97.56 97 MET A N 1
ATOM 709 C CA . MET A 1 97 ? 11.273 -7.956 0.251 1.00 97.56 97 MET A CA 1
ATOM 710 C C . MET A 1 97 ? 10.855 -8.615 1.572 1.00 97.56 97 MET A C 1
ATOM 712 O O . MET A 1 97 ? 9.731 -8.407 2.028 1.00 97.56 97 MET A O 1
ATOM 716 N N . VAL A 1 98 ? 11.774 -9.319 2.244 1.00 98.31 98 VAL A N 1
ATOM 717 C CA . VAL A 1 98 ? 11.526 -9.920 3.570 1.00 98.31 98 VAL A CA 1
ATOM 718 C C . VAL A 1 98 ? 11.192 -8.841 4.607 1.00 98.31 98 VAL A C 1
ATOM 720 O O . VAL A 1 98 ? 10.220 -8.970 5.353 1.00 98.31 98 VAL A O 1
ATOM 723 N N . ALA A 1 99 ? 11.941 -7.735 4.618 1.00 98.25 99 ALA A N 1
ATOM 724 C CA . ALA A 1 99 ? 11.687 -6.611 5.513 1.00 98.25 99 ALA A CA 1
ATOM 725 C C . ALA A 1 99 ? 10.308 -5.982 5.269 1.00 98.25 99 ALA A C 1
ATOM 727 O O . ALA A 1 99 ? 9.623 -5.638 6.227 1.00 98.25 99 ALA A O 1
ATOM 728 N N . THR A 1 100 ? 9.862 -5.879 4.015 1.00 98.38 100 THR A N 1
ATOM 729 C CA . THR A 1 100 ? 8.530 -5.360 3.666 1.00 98.38 100 THR A CA 1
ATOM 730 C C . THR A 1 100 ? 7.419 -6.192 4.311 1.00 98.38 100 THR A C 1
ATOM 732 O O . THR A 1 100 ? 6.509 -5.630 4.927 1.00 98.38 100 THR A O 1
ATOM 735 N N . VAL A 1 101 ? 7.526 -7.524 4.250 1.00 98.56 101 VAL A N 1
ATOM 736 C CA . VAL A 1 101 ? 6.585 -8.446 4.910 1.00 98.56 101 VAL A CA 1
ATOM 737 C C . VAL A 1 101 ? 6.616 -8.254 6.430 1.00 98.56 101 VAL A C 1
ATOM 739 O O . VAL A 1 101 ? 5.565 -8.110 7.060 1.00 98.56 101 VAL A O 1
ATOM 742 N N . ALA A 1 102 ? 7.811 -8.161 7.021 1.00 98.69 102 ALA A N 1
ATOM 743 C CA . ALA A 1 102 ? 7.972 -7.974 8.460 1.00 98.69 102 ALA A CA 1
ATOM 744 C C . ALA A 1 102 ? 7.399 -6.637 8.968 1.00 98.69 102 ALA A C 1
ATOM 746 O O . ALA A 1 102 ? 6.675 -6.614 9.967 1.00 98.69 102 ALA A O 1
ATOM 747 N N . ILE A 1 103 ? 7.665 -5.536 8.256 1.00 98.69 103 ILE A N 1
ATOM 748 C CA . ILE A 1 103 ? 7.128 -4.196 8.545 1.00 98.69 103 ILE A CA 1
ATOM 749 C C . ILE A 1 103 ? 5.599 -4.218 8.493 1.00 98.69 103 ILE A C 1
ATOM 751 O O . ILE A 1 103 ? 4.947 -3.668 9.388 1.00 98.69 103 ILE A O 1
ATOM 755 N N . GLY A 1 104 ? 5.030 -4.856 7.466 1.00 98.56 104 GLY A N 1
ATOM 756 C CA . GLY A 1 104 ? 3.587 -4.989 7.293 1.00 98.56 104 GLY A CA 1
ATOM 757 C C . GLY A 1 104 ? 2.934 -5.776 8.430 1.00 98.56 104 GLY A C 1
ATOM 758 O O . GLY A 1 104 ? 1.987 -5.284 9.050 1.00 98.56 104 GLY A O 1
ATOM 759 N N . PHE A 1 105 ? 3.482 -6.951 8.765 1.00 98.75 105 PHE A N 1
ATOM 760 C CA . PHE A 1 105 ? 2.971 -7.787 9.854 1.00 98.75 105 PHE A CA 1
ATOM 761 C C . PHE A 1 105 ? 3.026 -7.059 11.202 1.00 98.75 105 PHE A C 1
ATOM 763 O O . PHE A 1 105 ? 2.014 -6.941 11.898 1.00 98.75 105 PHE A O 1
ATOM 770 N N . ALA A 1 106 ? 4.202 -6.534 11.564 1.00 98.69 106 ALA A N 1
ATOM 771 C CA . ALA A 1 106 ? 4.408 -5.856 12.839 1.00 98.69 106 ALA A CA 1
ATOM 772 C C . ALA A 1 106 ? 3.528 -4.603 12.966 1.00 98.69 106 ALA A C 1
ATOM 774 O O . ALA A 1 106 ? 3.011 -4.320 14.050 1.00 98.69 106 ALA A O 1
ATOM 775 N N . GLY A 1 107 ? 3.320 -3.880 11.860 1.00 98.31 107 GLY A N 1
ATOM 776 C CA . GLY A 1 107 ? 2.401 -2.749 11.797 1.00 98.31 107 GLY A CA 1
ATOM 777 C C . GLY A 1 107 ? 0.963 -3.173 12.058 1.00 98.31 107 GLY A C 1
ATOM 778 O O . GLY A 1 107 ? 0.322 -2.623 12.954 1.00 98.31 107 GLY A O 1
ATOM 779 N N . GLY A 1 108 ? 0.471 -4.172 11.321 1.00 98.25 108 GLY A N 1
ATOM 780 C CA . GLY A 1 108 ? -0.894 -4.684 11.465 1.00 98.25 108 GLY A CA 1
ATOM 781 C C . GLY A 1 108 ? -1.194 -5.127 12.891 1.00 98.25 108 GLY A C 1
ATOM 782 O O . GLY A 1 108 ? -2.170 -4.670 13.494 1.00 98.25 108 GLY A O 1
ATOM 783 N N . TYR A 1 109 ? -0.285 -5.927 13.453 1.00 98.38 109 TYR A N 1
ATOM 784 C CA . TYR A 1 109 ? -0.359 -6.410 14.826 1.00 98.38 109 TYR A CA 1
ATOM 785 C C . TYR A 1 109 ? -0.447 -5.258 15.828 1.00 98.38 109 TYR A C 1
ATOM 787 O O . TYR A 1 109 ? -1.413 -5.154 16.580 1.00 98.38 109 TYR A O 1
ATOM 795 N N . ARG A 1 110 ? 0.525 -4.338 15.818 1.00 97.31 110 ARG A N 1
ATOM 796 C CA . ARG A 1 110 ? 0.588 -3.251 16.812 1.00 97.31 110 ARG A CA 1
ATOM 797 C C . ARG A 1 110 ? -0.578 -2.276 16.699 1.00 97.31 110 ARG A C 1
ATOM 799 O O . ARG A 1 110 ? -0.987 -1.679 17.686 1.00 97.31 110 ARG A O 1
ATOM 806 N N . ARG A 1 111 ? -1.145 -2.092 15.504 1.00 96.69 111 ARG A N 1
ATOM 807 C CA . ARG A 1 111 ? -2.313 -1.216 15.320 1.00 96.69 111 ARG A CA 1
ATOM 808 C C . ARG A 1 111 ? -3.609 -1.800 15.857 1.00 96.69 111 ARG A C 1
ATOM 810 O O . ARG A 1 111 ? -4.554 -1.043 16.067 1.00 96.69 111 ARG A O 1
ATOM 817 N N . THR A 1 112 ? -3.657 -3.106 16.085 1.00 97.00 112 THR A N 1
ATOM 818 C CA . THR A 1 112 ? -4.879 -3.811 16.480 1.00 97.00 112 THR A CA 1
ATOM 819 C C . THR A 1 112 ? -4.715 -4.627 17.764 1.00 97.00 112 THR A C 1
ATOM 821 O O . THR A 1 112 ? -5.676 -5.250 18.205 1.00 97.00 112 THR A O 1
ATOM 824 N N . GLU A 1 113 ? -3.557 -4.551 18.433 1.00 96.12 113 GLU A N 1
ATOM 825 C CA . GLU A 1 113 ? -3.280 -5.269 19.687 1.00 96.12 113 GLU A CA 1
ATOM 826 C C . GLU A 1 113 ? -4.280 -4.946 20.804 1.00 96.12 113 GLU A C 1
ATOM 828 O O . GLU A 1 113 ? -4.704 -5.842 21.533 1.00 96.12 113 GLU A O 1
ATOM 833 N N . SER A 1 114 ? -4.762 -3.700 20.865 1.00 94.44 114 SER A N 1
ATOM 834 C CA . SER A 1 114 ? -5.792 -3.271 21.823 1.00 94.44 114 SER A CA 1
ATOM 835 C C . SER A 1 114 ? -7.163 -3.921 21.597 1.00 94.44 114 SER A C 1
ATOM 837 O O . SER A 1 114 ? -8.036 -3.821 22.452 1.00 94.44 114 SER A O 1
ATOM 839 N N . GLN A 1 115 ? -7.376 -4.578 20.453 1.00 95.38 115 GLN A N 1
ATOM 840 C CA . GLN A 1 115 ? -8.623 -5.267 20.101 1.00 95.38 115 GLN A CA 1
ATOM 841 C C . GLN A 1 115 ? -8.570 -6.778 20.394 1.00 95.38 115 GLN A C 1
ATOM 843 O O . GLN A 1 115 ? -9.545 -7.493 20.135 1.00 95.38 115 GLN A O 1
ATOM 848 N N . GLY A 1 116 ? -7.451 -7.257 20.947 1.00 94.44 116 GLY A N 1
ATOM 849 C CA . GLY A 1 116 ? -7.200 -8.652 21.297 1.00 94.44 116 GLY A CA 1
ATOM 850 C C . GLY A 1 116 ? -6.257 -9.361 20.321 1.00 94.44 116 GLY A C 1
ATOM 851 O O . GLY A 1 116 ? -6.122 -8.982 19.157 1.00 94.44 116 GLY A O 1
ATOM 852 N N . ARG A 1 117 ? -5.619 -10.440 20.796 1.00 94.56 117 ARG A N 1
ATOM 853 C CA . ARG A 1 117 ? -4.578 -11.178 20.053 1.00 94.56 117 ARG A CA 1
ATOM 854 C C . ARG A 1 117 ? -5.038 -11.699 18.694 1.00 94.56 117 ARG A C 1
ATOM 856 O O . ARG A 1 117 ? -4.290 -11.591 17.731 1.00 94.56 117 ARG A O 1
ATOM 863 N N . LEU A 1 118 ? -6.262 -12.227 18.601 1.00 94.94 118 LEU A N 1
ATOM 864 C CA . LEU A 1 118 ? -6.804 -12.731 17.335 1.00 94.94 118 LEU A CA 1
ATOM 865 C C . LEU A 1 118 ? -6.896 -11.620 16.279 1.00 94.94 118 LEU A C 1
ATOM 867 O O . LEU A 1 118 ? -6.499 -11.825 15.136 1.00 94.94 118 LEU A O 1
ATOM 871 N N . ALA A 1 119 ? -7.365 -10.431 16.673 1.00 97.19 119 ALA A N 1
ATOM 872 C CA . ALA A 1 119 ? -7.425 -9.282 15.777 1.00 97.19 119 ALA A CA 1
ATOM 873 C C . ALA A 1 119 ? -6.015 -8.823 15.369 1.00 97.19 119 ALA A C 1
ATOM 875 O O . ALA A 1 119 ? -5.779 -8.577 14.190 1.00 97.19 119 ALA A O 1
ATOM 876 N N . ALA A 1 120 ? -5.080 -8.796 16.325 1.00 97.69 120 ALA A N 1
ATOM 877 C CA . ALA A 1 120 ? -3.681 -8.432 16.109 1.00 97.69 120 ALA A CA 1
ATOM 878 C C . ALA A 1 120 ? -2.970 -9.338 15.097 1.00 97.69 120 ALA A C 1
ATOM 880 O O . ALA A 1 120 ? -2.437 -8.871 14.088 1.00 97.69 120 ALA A O 1
ATOM 881 N N . VAL A 1 121 ? -2.995 -10.650 15.340 1.00 97.94 121 VAL A N 1
ATOM 882 C CA . VAL A 1 121 ? -2.374 -11.640 14.453 1.00 97.94 121 VAL A CA 1
ATOM 883 C C . VAL A 1 121 ? -3.070 -11.650 13.095 1.00 97.94 121 VAL A C 1
ATOM 885 O O . VAL A 1 121 ? -2.389 -11.627 12.073 1.00 97.94 121 VAL A O 1
ATOM 888 N N . GLY A 1 122 ? -4.407 -11.605 13.071 1.00 98.31 122 GLY A N 1
ATOM 889 C CA . GLY A 1 122 ? -5.177 -11.553 11.830 1.00 98.31 122 GLY A CA 1
ATOM 890 C C . GLY A 1 122 ? -4.846 -10.325 10.979 1.00 98.31 122 GLY A C 1
ATOM 891 O O . GLY A 1 122 ? -4.681 -10.451 9.771 1.00 98.31 122 GLY A O 1
ATOM 892 N N . ALA A 1 123 ? -4.679 -9.148 11.591 1.00 98.56 123 ALA A N 1
ATOM 893 C CA . ALA A 1 123 ? -4.341 -7.928 10.859 1.00 98.56 123 ALA A CA 1
ATOM 894 C C . ALA A 1 123 ? -2.923 -7.980 10.293 1.00 98.56 123 ALA A C 1
ATOM 896 O O . ALA A 1 123 ? -2.710 -7.644 9.127 1.00 98.56 123 ALA A O 1
ATOM 897 N N . GLY A 1 124 ? -1.962 -8.444 11.099 1.00 98.50 124 GLY A N 1
ATOM 898 C CA . GLY A 1 124 ? -0.595 -8.671 10.641 1.00 98.50 124 GLY A CA 1
ATOM 899 C C . GLY A 1 124 ? -0.543 -9.646 9.462 1.00 98.50 124 GLY A C 1
ATOM 900 O O . GLY A 1 124 ? 0.068 -9.334 8.442 1.00 98.50 124 GLY A O 1
ATOM 901 N N . ALA A 1 125 ? -1.233 -10.786 9.569 1.00 98.38 125 ALA A N 1
ATOM 902 C CA . ALA A 1 125 ? -1.283 -11.809 8.528 1.00 98.38 125 ALA A CA 1
ATOM 903 C C . ALA A 1 125 ? -1.953 -11.307 7.239 1.00 98.38 125 ALA A C 1
ATOM 905 O O . ALA A 1 125 ? -1.400 -11.494 6.159 1.00 98.38 125 ALA A O 1
ATOM 906 N N . LEU A 1 126 ? -3.096 -10.614 7.336 1.00 98.44 126 LEU A N 1
ATOM 907 C CA . LEU A 1 126 ? -3.788 -10.073 6.162 1.00 98.44 126 LEU A CA 1
ATOM 908 C C . LEU A 1 126 ? -2.952 -9.027 5.418 1.00 98.44 126 LEU A C 1
ATOM 910 O O . LEU A 1 126 ? -3.010 -8.980 4.198 1.00 98.44 126 LEU A O 1
ATOM 914 N N . ILE A 1 127 ? -2.148 -8.208 6.102 1.00 98.25 127 ILE A N 1
ATOM 915 C CA . ILE A 1 127 ? -1.226 -7.292 5.410 1.00 98.25 127 ILE A CA 1
ATOM 916 C C . ILE A 1 127 ? -0.101 -8.092 4.746 1.00 98.25 127 ILE A C 1
ATOM 918 O O . ILE A 1 127 ? 0.114 -7.967 3.541 1.00 98.25 127 ILE A O 1
ATOM 922 N N . ALA A 1 128 ? 0.587 -8.921 5.532 1.00 97.94 128 ALA A N 1
ATOM 923 C CA . ALA A 1 128 ? 1.841 -9.580 5.174 1.00 97.94 128 ALA A CA 1
ATOM 924 C C . ALA A 1 128 ? 1.700 -10.735 4.166 1.00 97.94 128 ALA A C 1
ATOM 926 O O . ALA A 1 128 ? 2.664 -11.065 3.481 1.00 97.94 128 ALA A O 1
ATOM 927 N N . ALA A 1 129 ? 0.514 -11.332 4.060 1.00 96.88 129 ALA A N 1
ATOM 928 C CA . ALA A 1 129 ? 0.225 -12.452 3.167 1.00 96.88 129 ALA A CA 1
ATOM 929 C C . ALA A 1 129 ? -0.982 -12.188 2.245 1.00 96.88 129 ALA A C 1
ATOM 931 O O . ALA A 1 129 ? -1.555 -13.128 1.696 1.00 96.88 129 ALA A O 1
ATOM 932 N N . SER A 1 130 ? -1.392 -10.924 2.060 1.00 97.50 130 SER A N 1
ATOM 933 C CA . SER A 1 130 ? -2.461 -10.606 1.100 1.00 97.50 130 SER A CA 1
ATOM 934 C C . SER A 1 130 ? -2.055 -10.957 -0.336 1.00 97.50 130 SER A C 1
ATOM 936 O O . SER A 1 130 ? -0.916 -10.681 -0.727 1.00 97.50 130 SER A O 1
ATOM 938 N N . PRO A 1 131 ? -2.997 -11.430 -1.176 1.00 97.00 131 PRO A N 1
ATOM 939 C CA . PRO A 1 131 ? -2.771 -11.591 -2.612 1.00 97.00 131 PRO A CA 1
ATOM 940 C C . PRO A 1 131 ? -2.194 -10.333 -3.267 1.00 97.00 131 PRO A C 1
ATOM 942 O O . PRO A 1 131 ? -1.314 -10.441 -4.120 1.00 97.00 131 PRO A O 1
ATOM 945 N N . LEU A 1 132 ? -2.621 -9.144 -2.823 1.00 97.56 132 LEU A N 1
ATOM 946 C CA . LEU A 1 132 ? -2.087 -7.869 -3.295 1.00 97.56 132 LEU A CA 1
ATOM 947 C C . LEU A 1 132 ? -0.588 -7.748 -3.003 1.00 97.56 132 LEU A C 1
ATOM 949 O O . LEU A 1 132 ? 0.191 -7.585 -3.940 1.00 97.56 132 LEU A O 1
ATOM 953 N N . LEU A 1 133 ? -0.170 -7.843 -1.733 1.00 97.81 133 LEU A N 1
ATOM 954 C CA . LEU A 1 133 ? 1.239 -7.690 -1.360 1.00 97.81 133 LEU A CA 1
ATOM 955 C C . LEU A 1 133 ? 2.111 -8.738 -2.060 1.00 97.81 133 LEU A C 1
ATOM 957 O O . LEU A 1 133 ? 3.134 -8.389 -2.647 1.00 97.81 133 LEU A O 1
ATOM 961 N N . LEU A 1 134 ? 1.678 -10.001 -2.041 1.00 97.06 134 LEU A N 1
ATOM 962 C CA . LEU A 1 134 ? 2.431 -11.116 -2.612 1.00 97.06 134 LEU A CA 1
ATOM 963 C C . LEU A 1 134 ? 2.599 -10.983 -4.124 1.00 97.06 134 LEU A C 1
ATOM 965 O O . LEU A 1 134 ? 3.702 -11.165 -4.631 1.00 97.06 134 LEU A O 1
ATOM 969 N N . THR A 1 135 ? 1.546 -10.579 -4.835 1.00 97.00 135 THR A N 1
ATOM 970 C CA . THR A 1 135 ? 1.614 -10.301 -6.276 1.00 97.00 135 THR A CA 1
ATOM 971 C C . THR A 1 135 ? 2.606 -9.171 -6.558 1.00 97.00 135 THR A C 1
ATOM 973 O O . THR A 1 135 ? 3.480 -9.309 -7.412 1.00 97.00 135 THR A O 1
ATOM 976 N N . ARG A 1 136 ? 2.559 -8.069 -5.791 1.00 96.88 136 ARG A N 1
ATOM 977 C CA . ARG A 1 136 ? 3.502 -6.948 -5.969 1.00 96.88 136 ARG A CA 1
ATOM 978 C C . ARG A 1 136 ? 4.947 -7.333 -5.685 1.00 96.88 136 ARG A C 1
ATOM 980 O O . ARG A 1 136 ? 5.825 -6.892 -6.420 1.00 96.88 136 ARG A O 1
ATOM 987 N N . LEU A 1 137 ? 5.196 -8.151 -4.666 1.00 96.25 137 LEU A N 1
ATOM 988 C CA . LEU A 1 137 ? 6.530 -8.677 -4.391 1.00 96.25 137 LEU A CA 1
ATOM 989 C C . LEU A 1 137 ? 7.001 -9.592 -5.525 1.00 96.25 137 LEU A C 1
ATOM 991 O O . LEU A 1 137 ? 8.076 -9.354 -6.068 1.00 96.25 137 LEU A O 1
ATOM 995 N N . ALA A 1 138 ? 6.185 -10.566 -5.936 1.00 94.94 138 ALA A N 1
ATOM 996 C CA . ALA A 1 138 ? 6.538 -11.529 -6.978 1.00 94.94 138 ALA A CA 1
ATOM 997 C C . ALA A 1 138 ? 6.951 -10.838 -8.285 1.00 94.94 138 ALA A C 1
ATOM 999 O O . ALA A 1 138 ? 7.983 -11.173 -8.859 1.00 94.94 138 ALA A O 1
ATOM 1000 N N . ILE A 1 139 ? 6.190 -9.831 -8.716 1.00 95.06 139 ILE A N 1
ATOM 1001 C CA . ILE A 1 139 ? 6.427 -9.095 -9.966 1.00 95.06 139 ILE A CA 1
ATOM 1002 C C . ILE A 1 139 ? 7.603 -8.111 -9.872 1.00 95.06 139 ILE A C 1
ATOM 1004 O O . ILE A 1 139 ? 8.153 -7.722 -10.898 1.00 95.06 139 ILE A O 1
ATOM 1008 N N . GLY A 1 140 ? 8.008 -7.705 -8.664 1.00 94.19 140 GLY A N 1
ATOM 1009 C CA . GLY A 1 140 ? 9.040 -6.684 -8.450 1.00 94.19 140 GLY A CA 1
ATOM 1010 C C . GLY A 1 140 ? 8.518 -5.262 -8.280 1.00 94.19 140 GLY A C 1
ATOM 1011 O O . GLY A 1 140 ? 9.294 -4.310 -8.315 1.00 94.19 140 GLY A O 1
ATOM 1012 N N . HIS A 1 141 ? 7.222 -5.083 -8.031 1.00 95.12 141 HIS A N 1
ATOM 1013 C CA . HIS A 1 141 ? 6.631 -3.804 -7.631 1.00 95.12 141 HIS A CA 1
ATOM 1014 C C . HIS A 1 141 ? 6.908 -3.498 -6.150 1.00 95.12 141 HIS A C 1
ATOM 1016 O O . HIS A 1 141 ? 5.997 -3.194 -5.372 1.00 95.12 141 HIS A O 1
ATOM 1022 N N . LEU A 1 142 ? 8.182 -3.557 -5.752 1.00 95.38 142 LEU A N 1
ATOM 1023 C CA . LEU A 1 142 ? 8.609 -3.383 -4.365 1.00 95.38 142 LEU A CA 1
ATOM 1024 C C . LEU A 1 142 ? 8.211 -2.010 -3.804 1.00 95.38 142 LEU A C 1
ATOM 1026 O O . LEU A 1 142 ? 7.873 -1.905 -2.631 1.00 95.38 142 LEU A O 1
ATOM 1030 N N . MET A 1 143 ? 8.154 -0.989 -4.665 1.00 95.50 143 MET A N 1
ATOM 1031 C CA . MET A 1 143 ? 7.615 0.335 -4.343 1.00 95.50 143 MET A CA 1
ATOM 1032 C C . MET A 1 143 ? 6.216 0.250 -3.734 1.00 95.50 143 MET A C 1
ATOM 1034 O O . MET A 1 143 ? 5.993 0.719 -2.624 1.00 95.50 143 MET A O 1
ATOM 1038 N N . ILE A 1 144 ? 5.292 -0.419 -4.428 1.00 96.12 144 ILE A N 1
ATOM 1039 C CA . ILE A 1 144 ? 3.894 -0.554 -4.005 1.00 96.12 144 ILE A CA 1
ATOM 1040 C C . ILE A 1 144 ? 3.807 -1.410 -2.740 1.00 96.12 144 ILE A C 1
ATOM 1042 O O . ILE A 1 144 ? 3.067 -1.076 -1.815 1.00 96.12 144 ILE A O 1
ATOM 1046 N N . ALA A 1 145 ? 4.575 -2.500 -2.690 1.00 97.62 145 ALA A N 1
ATOM 1047 C CA . ALA A 1 145 ? 4.592 -3.402 -1.546 1.00 97.62 145 ALA A CA 1
ATOM 1048 C C . ALA A 1 145 ? 5.063 -2.686 -0.267 1.00 97.62 145 ALA A C 1
ATOM 1050 O O . ALA A 1 145 ? 4.407 -2.766 0.773 1.00 97.62 145 ALA A O 1
ATOM 1051 N N . LEU A 1 146 ? 6.150 -1.915 -0.354 1.00 98.00 146 LEU A N 1
ATOM 1052 C CA . LEU A 1 146 ? 6.665 -1.148 0.774 1.00 98.00 146 LEU A CA 1
ATOM 1053 C C . LEU A 1 146 ? 5.747 0.028 1.132 1.00 98.00 146 LEU A C 1
ATOM 1055 O O . LEU A 1 146 ? 5.487 0.240 2.313 1.00 98.00 146 LEU A O 1
ATOM 1059 N N . THR A 1 147 ? 5.178 0.738 0.148 1.00 98.00 147 THR A N 1
ATOM 1060 C CA . THR A 1 147 ? 4.129 1.751 0.378 1.00 98.00 147 THR A CA 1
ATOM 1061 C C . THR A 1 147 ? 2.984 1.165 1.213 1.00 98.00 147 THR A C 1
ATOM 1063 O O . THR A 1 147 ? 2.579 1.768 2.207 1.00 98.00 147 THR A O 1
ATOM 1066 N N . MET A 1 148 ? 2.492 -0.027 0.858 1.00 98.00 148 MET A N 1
ATOM 1067 C CA . MET A 1 148 ? 1.427 -0.721 1.588 1.00 98.00 148 MET A CA 1
ATOM 1068 C C . MET A 1 148 ? 1.839 -1.057 3.030 1.00 98.00 148 MET A C 1
ATOM 1070 O O . MET A 1 148 ? 1.079 -0.793 3.962 1.00 98.00 148 MET A O 1
ATOM 1074 N N . ALA A 1 149 ? 3.047 -1.589 3.230 1.00 98.38 149 ALA A N 1
ATOM 1075 C CA . ALA A 1 149 ? 3.567 -1.919 4.556 1.00 98.38 149 ALA A CA 1
ATOM 1076 C C . ALA A 1 149 ? 3.739 -0.675 5.453 1.00 98.38 149 ALA A C 1
ATOM 1078 O O . ALA A 1 149 ? 3.387 -0.709 6.634 1.00 98.38 149 ALA A O 1
ATOM 1079 N N . LEU A 1 150 ? 4.230 0.443 4.903 1.00 98.50 150 LEU A N 1
ATOM 1080 C CA . LEU A 1 150 ? 4.423 1.703 5.634 1.00 98.50 150 LEU A CA 1
ATOM 1081 C C . LEU A 1 150 ? 3.101 2.402 5.982 1.00 98.50 150 LEU A C 1
ATOM 1083 O O . LEU A 1 150 ? 3.001 3.041 7.032 1.00 98.50 150 LEU A O 1
ATOM 1087 N N . LEU A 1 151 ? 2.069 2.259 5.146 1.00 98.12 151 LEU A N 1
ATOM 1088 C CA . LEU A 1 151 ? 0.768 2.915 5.321 1.00 98.12 151 LEU A CA 1
ATOM 1089 C C . LEU A 1 151 ? 0.131 2.642 6.689 1.00 98.12 151 LEU A C 1
ATOM 1091 O O . LEU A 1 151 ? -0.392 3.555 7.333 1.00 98.12 151 LEU A O 1
ATOM 1095 N N . VAL A 1 152 ? 0.277 1.412 7.179 1.00 96.94 152 VAL A N 1
ATOM 1096 C CA . VAL A 1 152 ? -0.214 0.959 8.489 1.00 96.94 152 VAL A CA 1
ATOM 1097 C C . VAL A 1 152 ? 0.369 1.787 9.642 1.00 96.94 152 VAL A C 1
ATOM 1099 O O . VAL A 1 152 ? -0.285 2.074 10.652 1.00 96.94 152 VAL A O 1
ATOM 1102 N N . TRP A 1 153 ? 1.627 2.193 9.499 1.00 98.38 153 TRP A N 1
ATOM 1103 C CA . TRP A 1 153 ? 2.348 2.972 10.494 1.00 98.38 153 TRP A CA 1
ATOM 1104 C C . TRP A 1 153 ? 2.072 4.466 10.363 1.00 98.38 153 TRP A C 1
ATOM 1106 O O . TRP A 1 153 ? 1.986 5.150 11.385 1.00 98.38 153 TRP A O 1
ATOM 1116 N N . ALA A 1 154 ? 1.885 4.950 9.138 1.00 98.00 154 ALA A N 1
ATOM 1117 C CA . ALA A 1 154 ? 1.762 6.366 8.837 1.00 98.00 154 ALA A CA 1
ATOM 1118 C C . ALA A 1 154 ? 0.386 6.966 9.160 1.00 98.00 154 ALA A C 1
ATOM 1120 O O . ALA A 1 154 ? 0.317 8.153 9.484 1.00 98.00 154 ALA A O 1
ATOM 1121 N N . TYR A 1 155 ? -0.696 6.173 9.118 1.00 96.12 155 TYR A N 1
ATOM 1122 C CA . TYR A 1 155 ? -2.072 6.666 9.287 1.00 96.12 155 TYR A CA 1
ATOM 1123 C C . TYR A 1 155 ? -2.274 7.642 10.455 1.00 96.12 155 TYR A C 1
ATOM 1125 O O . TYR A 1 155 ? -2.783 8.732 10.201 1.00 96.12 155 TYR A O 1
ATOM 1133 N N . PRO A 1 156 ? -1.862 7.355 11.706 1.00 95.50 156 PRO A N 1
ATOM 1134 C CA . PRO A 1 156 ? -2.156 8.270 12.811 1.00 95.50 156 PRO A CA 1
ATOM 1135 C C . PRO A 1 156 ? -1.476 9.633 12.691 1.00 95.50 156 PRO A C 1
ATOM 1137 O O . PRO A 1 156 ? -1.966 10.601 13.263 1.00 95.50 156 PRO A O 1
ATOM 1140 N N . THR A 1 157 ? -0.354 9.712 11.970 1.00 97.62 157 THR A N 1
ATOM 1141 C CA . THR A 1 157 ? 0.336 10.978 11.717 1.00 97.62 157 THR A CA 1
ATOM 1142 C C . THR A 1 157 ? -0.241 11.668 10.486 1.00 97.62 157 THR A C 1
ATOM 1144 O O . THR A 1 157 ? -0.673 12.810 10.578 1.00 97.62 157 THR A O 1
ATOM 1147 N N . LEU A 1 158 ? -0.306 10.978 9.345 1.00 98.12 158 LEU A N 1
ATOM 1148 C CA . LEU A 1 158 ? -0.692 11.603 8.076 1.00 98.12 158 LEU A CA 1
ATOM 1149 C C . LEU A 1 158 ? -2.187 11.930 7.975 1.00 98.12 158 LEU A C 1
ATOM 1151 O O . LEU A 1 158 ? -2.551 12.817 7.213 1.00 98.12 158 LEU A O 1
ATOM 1155 N N . LEU A 1 159 ? -3.049 11.283 8.767 1.00 97.81 159 LEU A N 1
ATOM 1156 C CA . LEU A 1 159 ? -4.467 11.652 8.878 1.00 97.81 159 LEU A CA 1
ATOM 1157 C C . LEU A 1 159 ? -4.708 12.835 9.828 1.00 97.81 159 LEU A C 1
ATOM 1159 O O . LEU A 1 159 ? -5.834 13.311 9.944 1.00 97.81 159 LEU A O 1
ATOM 1163 N N . ARG A 1 160 ? -3.657 13.318 10.501 1.00 97.25 160 ARG A N 1
ATOM 1164 C CA . ARG A 1 160 ? -3.646 14.541 11.318 1.00 97.25 160 ARG A CA 1
ATOM 1165 C C . ARG A 1 160 ? -2.343 15.315 11.091 1.00 97.25 160 ARG A C 1
ATOM 1167 O O . ARG A 1 160 ? -1.598 15.575 12.041 1.00 97.25 160 ARG A O 1
ATOM 1174 N N . PRO A 1 161 ? -2.049 15.684 9.835 1.00 97.56 161 PRO A N 1
ATOM 1175 C CA . PRO A 1 161 ? -0.701 16.074 9.437 1.00 97.56 161 PRO A CA 1
ATOM 1176 C C . PRO A 1 161 ? -0.260 17.420 10.042 1.00 97.56 161 PRO A C 1
ATOM 1178 O O . PRO A 1 161 ? 0.929 17.688 10.185 1.00 97.56 161 PRO A O 1
ATOM 1181 N N . GLY A 1 162 ? -1.206 18.270 10.461 1.00 97.12 162 GLY A N 1
ATOM 1182 C CA . GLY A 1 162 ? -0.908 19.544 11.123 1.00 97.12 162 GLY A CA 1
ATOM 1183 C C . GLY A 1 162 ? -0.393 19.412 12.564 1.00 97.12 162 GLY A C 1
ATOM 1184 O O . GLY A 1 162 ? 0.291 20.320 13.045 1.00 97.12 162 GLY A O 1
ATOM 1185 N N . ARG A 1 163 ? -0.671 18.289 13.246 1.00 97.25 163 ARG A N 1
ATOM 1186 C CA . ARG A 1 163 ? -0.386 18.119 14.683 1.00 97.25 163 ARG A CA 1
ATOM 1187 C C . ARG A 1 163 ? 1.113 18.062 14.985 1.00 97.25 163 ARG A C 1
ATOM 1189 O O . ARG A 1 163 ? 1.557 18.628 15.977 1.00 97.25 163 ARG A O 1
ATOM 1196 N N . ASP A 1 164 ? 1.877 17.390 14.128 1.00 97.81 164 ASP A N 1
ATOM 1197 C CA . ASP A 1 164 ? 3.318 17.170 14.276 1.00 97.81 164 ASP A CA 1
ATOM 1198 C C . ASP A 1 164 ? 3.974 17.261 12.890 1.00 97.81 164 ASP A C 1
ATOM 1200 O O . ASP A 1 164 ? 3.981 16.301 12.112 1.00 97.81 164 ASP A O 1
ATOM 1204 N N . LEU A 1 165 ? 4.454 18.462 12.548 1.00 98.31 165 LEU A N 1
ATOM 1205 C CA . LEU A 1 165 ? 5.036 18.751 11.235 1.00 98.31 165 LEU A CA 1
ATOM 1206 C C . LEU A 1 165 ? 6.344 17.976 10.983 1.00 98.31 165 LEU A C 1
ATOM 1208 O O . LEU A 1 165 ? 6.450 17.400 9.900 1.00 98.31 165 LEU A O 1
ATOM 1212 N N . PRO A 1 166 ? 7.305 17.884 11.931 1.00 98.50 166 PRO A N 1
ATOM 1213 C CA . PRO A 1 166 ? 8.504 17.064 11.742 1.00 98.50 166 PRO A CA 1
ATOM 1214 C C . PRO A 1 166 ? 8.181 15.600 11.446 1.00 98.50 166 PRO A C 1
ATOM 1216 O O . PRO A 1 166 ? 8.717 15.015 10.504 1.00 98.50 166 PRO A O 1
ATOM 1219 N N . ARG A 1 167 ? 7.252 15.002 12.198 1.00 98.38 167 ARG A N 1
ATOM 1220 C CA . ARG A 1 167 ? 6.869 13.605 11.977 1.00 98.38 167 ARG A CA 1
ATOM 1221 C C . ARG A 1 167 ? 6.099 13.409 10.674 1.00 98.38 167 ARG A C 1
ATOM 1223 O O . ARG A 1 167 ? 6.254 12.377 10.024 1.00 98.38 167 ARG A O 1
ATOM 1230 N N . THR A 1 168 ? 5.287 14.387 10.281 1.00 98.50 168 THR A N 1
ATOM 1231 C CA . THR A 1 168 ? 4.613 14.400 8.974 1.00 98.50 168 THR A CA 1
ATOM 1232 C C . THR A 1 168 ? 5.630 14.459 7.841 1.00 98.50 168 THR A C 1
ATOM 1234 O O . THR A 1 168 ? 5.546 13.653 6.920 1.00 98.50 168 THR A O 1
ATOM 1237 N N . ALA A 1 169 ? 6.634 15.335 7.940 1.00 98.44 169 ALA A N 1
ATOM 1238 C CA . ALA A 1 169 ? 7.720 15.424 6.970 1.00 98.44 169 ALA A CA 1
ATOM 1239 C C . ALA A 1 169 ? 8.491 14.101 6.858 1.00 98.44 169 ALA A C 1
ATOM 1241 O O . ALA A 1 169 ? 8.732 13.635 5.748 1.00 98.44 169 ALA A O 1
ATOM 1242 N N . LEU A 1 170 ? 8.800 13.450 7.988 1.00 98.50 170 LEU A N 1
ATOM 1243 C CA . LEU A 1 170 ? 9.478 12.151 7.998 1.00 98.50 170 LEU A CA 1
ATOM 1244 C C . LEU A 1 170 ? 8.667 11.070 7.271 1.00 98.50 170 LEU A C 1
ATOM 1246 O O . LEU A 1 170 ? 9.226 10.311 6.484 1.00 98.50 170 LEU A O 1
ATOM 1250 N N . TRP A 1 171 ? 7.351 11.009 7.492 1.00 98.56 171 TRP A N 1
ATOM 1251 C CA . TRP A 1 171 ? 6.500 10.065 6.768 1.00 98.56 171 TRP A CA 1
ATOM 1252 C C . TRP A 1 171 ? 6.390 10.402 5.282 1.00 98.56 171 TRP A C 1
ATOM 1254 O O . TRP A 1 171 ? 6.515 9.498 4.460 1.00 98.56 171 TRP A O 1
ATOM 1264 N N . CYS A 1 172 ? 6.214 11.674 4.915 1.00 98.50 172 CYS A N 1
ATOM 1265 C CA . CYS A 1 172 ? 6.207 12.088 3.510 1.00 98.50 172 CYS A CA 1
ATOM 1266 C C . CYS A 1 172 ? 7.530 11.741 2.807 1.00 98.50 172 CYS A C 1
ATOM 1268 O O . CYS A 1 172 ? 7.501 11.250 1.679 1.00 98.50 172 CYS A O 1
ATOM 1270 N N . ALA A 1 173 ? 8.670 11.908 3.485 1.00 98.25 173 ALA A N 1
ATOM 1271 C CA . ALA A 1 173 ? 9.981 11.491 2.992 1.00 98.25 173 ALA A CA 1
ATOM 1272 C C . ALA A 1 173 ? 10.093 9.963 2.865 1.00 98.25 173 ALA A C 1
ATOM 1274 O O . ALA A 1 173 ? 10.547 9.469 1.839 1.00 98.25 173 ALA A O 1
ATOM 1275 N N . ALA A 1 174 ? 9.613 9.198 3.850 1.00 98.06 174 ALA A N 1
ATOM 1276 C CA . ALA A 1 174 ? 9.604 7.736 3.777 1.00 98.06 174 ALA A CA 1
ATOM 1277 C C . ALA A 1 174 ? 8.771 7.221 2.589 1.00 98.06 174 ALA A C 1
ATOM 1279 O O . ALA A 1 174 ? 9.179 6.287 1.902 1.00 98.06 174 ALA A O 1
ATOM 1280 N N . PHE A 1 175 ? 7.632 7.855 2.297 1.00 98.12 175 PHE A N 1
ATOM 1281 C CA . PHE A 1 175 ? 6.842 7.546 1.105 1.00 98.12 175 PHE A CA 1
ATOM 1282 C C . PHE A 1 175 ? 7.505 8.014 -0.191 1.00 98.12 175 PHE A C 1
ATOM 1284 O O . PHE A 1 175 ? 7.450 7.278 -1.177 1.00 98.12 175 PHE A O 1
ATOM 1291 N N . ALA A 1 176 ? 8.187 9.163 -0.190 1.00 97.00 176 ALA A N 1
ATOM 1292 C CA . ALA A 1 176 ? 9.002 9.600 -1.323 1.00 97.00 176 ALA A CA 1
ATOM 1293 C C . ALA A 1 176 ? 10.100 8.579 -1.649 1.00 97.00 176 ALA A C 1
ATOM 1295 O O . ALA A 1 176 ? 10.392 8.334 -2.820 1.00 97.00 176 ALA A O 1
ATOM 1296 N N . CYS A 1 177 ? 10.648 7.910 -0.624 1.00 95.88 177 CYS A N 1
ATOM 1297 C CA . CYS A 1 177 ? 11.610 6.830 -0.812 1.00 95.88 177 CYS A CA 1
ATOM 1298 C C . CYS A 1 177 ? 11.029 5.625 -1.569 1.00 95.88 177 CYS A C 1
ATOM 1300 O O . CYS A 1 177 ? 11.775 4.879 -2.193 1.00 95.88 177 CYS A O 1
ATOM 1302 N N . THR A 1 178 ? 9.703 5.462 -1.570 1.00 96.00 178 THR A N 1
ATOM 1303 C CA . THR A 1 178 ? 8.976 4.445 -2.350 1.00 96.00 178 THR A CA 1
ATOM 1304 C C . THR A 1 178 ? 8.502 4.958 -3.722 1.00 96.00 178 THR A C 1
ATOM 1306 O O . THR A 1 178 ? 7.654 4.346 -4.370 1.00 96.00 178 THR A O 1
ATOM 1309 N N . GLY A 1 179 ? 9.072 6.077 -4.187 1.00 92.69 179 GLY A N 1
ATOM 1310 C CA . GLY A 1 179 ? 8.849 6.676 -5.504 1.00 92.69 179 GLY A CA 1
ATOM 1311 C C . GLY A 1 179 ? 7.474 7.311 -5.679 1.00 92.69 179 GLY A C 1
ATOM 1312 O O . GLY A 1 179 ? 6.782 7.635 -4.714 1.00 92.69 179 GLY A O 1
ATOM 1313 N N . ASN A 1 180 ? 7.071 7.483 -6.940 1.00 91.75 180 ASN A N 1
ATOM 1314 C CA . ASN A 1 180 ? 5.859 8.217 -7.307 1.00 91.75 180 ASN A CA 1
ATOM 1315 C C . ASN A 1 180 ? 4.579 7.622 -6.699 1.00 91.75 180 ASN A C 1
ATOM 1317 O O . ASN A 1 180 ? 3.736 8.368 -6.210 1.00 91.75 180 ASN A O 1
ATOM 1321 N N . VAL A 1 181 ? 4.431 6.292 -6.684 1.00 93.00 181 VAL A N 1
ATOM 1322 C CA . VAL A 1 181 ? 3.236 5.646 -6.110 1.00 93.00 181 VAL A CA 1
ATOM 1323 C C . VAL A 1 181 ? 3.132 5.930 -4.616 1.00 93.00 181 VAL A C 1
ATOM 1325 O O . VAL A 1 181 ? 2.072 6.328 -4.138 1.00 93.00 181 VAL A O 1
ATOM 1328 N N . GLY A 1 182 ? 4.241 5.794 -3.891 1.00 95.88 182 GLY A N 1
ATOM 1329 C CA . GLY A 1 182 ? 4.305 6.147 -2.481 1.00 95.88 182 GLY A CA 1
ATOM 1330 C C . GLY A 1 182 ? 3.972 7.603 -2.218 1.00 95.88 182 GLY A C 1
ATOM 1331 O O . GLY A 1 182 ? 3.144 7.898 -1.359 1.00 95.88 182 GLY A O 1
ATOM 1332 N N . GLY A 1 183 ? 4.572 8.508 -2.992 1.00 95.94 183 GLY A N 1
ATOM 1333 C CA . GLY A 1 183 ? 4.315 9.940 -2.900 1.00 95.94 183 GLY A CA 1
ATOM 1334 C C . GLY A 1 183 ? 2.848 10.307 -3.128 1.00 95.94 183 GLY A C 1
ATOM 1335 O O . GLY A 1 183 ? 2.296 11.107 -2.370 1.00 95.94 183 GLY A O 1
ATOM 1336 N N . LEU A 1 184 ? 2.188 9.684 -4.111 1.00 95.75 184 LEU A N 1
ATOM 1337 C CA . LEU A 1 184 ? 0.758 9.875 -4.378 1.00 95.75 184 LEU A CA 1
ATOM 1338 C C . LEU A 1 184 ? -0.131 9.277 -3.283 1.00 95.75 184 LEU A C 1
ATOM 1340 O O . LEU A 1 184 ? -1.119 9.898 -2.895 1.00 95.75 184 LEU A O 1
ATOM 1344 N N . VAL A 1 185 ? 0.230 8.114 -2.732 1.00 97.75 185 VAL A N 1
ATOM 1345 C CA . VAL A 1 185 ? -0.462 7.547 -1.564 1.00 97.75 185 VAL A CA 1
ATOM 1346 C C . VAL A 1 185 ? -0.324 8.475 -0.357 1.00 97.75 185 VAL A C 1
ATOM 1348 O O . VAL A 1 185 ? -1.323 8.765 0.299 1.00 97.75 185 VAL A O 1
ATOM 1351 N N . ALA A 1 186 ? 0.872 9.006 -0.087 1.00 98.19 186 ALA A N 1
ATOM 1352 C CA . ALA A 1 186 ? 1.077 9.984 0.978 1.00 98.19 186 ALA A CA 1
ATOM 1353 C C . ALA A 1 186 ? 0.236 11.245 0.759 1.00 98.19 186 ALA A C 1
ATOM 1355 O O . ALA A 1 186 ? -0.398 11.707 1.705 1.00 98.19 186 ALA A O 1
ATOM 1356 N N . LEU A 1 187 ? 0.175 11.759 -0.477 1.00 98.12 187 LEU A N 1
ATOM 1357 C CA . LEU A 1 187 ? -0.665 12.906 -0.823 1.00 98.12 187 LEU A CA 1
ATOM 1358 C C . LEU A 1 187 ? -2.134 12.620 -0.522 1.00 98.12 187 LEU A C 1
ATOM 1360 O O . LEU A 1 187 ? -2.774 13.412 0.160 1.00 98.12 187 LEU A O 1
ATOM 1364 N N . ALA A 1 188 ? -2.657 11.480 -0.982 1.00 98.25 188 ALA A N 1
ATOM 1365 C CA . ALA A 1 188 ? -4.043 11.096 -0.742 1.00 98.25 188 ALA A CA 1
ATOM 1366 C C . ALA A 1 188 ? -4.352 11.059 0.762 1.00 98.25 188 ALA A C 1
ATOM 1368 O O . ALA A 1 188 ? -5.337 11.650 1.210 1.00 98.25 188 ALA A O 1
ATOM 1369 N N . VAL A 1 189 ? -3.479 10.432 1.560 1.00 98.56 189 VAL A N 1
ATOM 1370 C CA . VAL A 1 189 ? -3.649 10.336 3.017 1.00 98.56 189 VAL A CA 1
ATOM 1371 C C . VAL A 1 189 ? -3.587 11.714 3.679 1.00 98.56 189 VAL A C 1
ATOM 1373 O O . VAL A 1 189 ? -4.444 12.029 4.502 1.00 98.56 189 VAL A O 1
ATOM 1376 N N . VAL A 1 190 ? -2.621 12.552 3.293 1.00 98.50 190 VAL A N 1
ATOM 1377 C CA . VAL A 1 190 ? -2.478 13.930 3.783 1.00 98.50 190 VAL A CA 1
ATOM 1378 C C . VAL A 1 190 ? -3.710 14.766 3.450 1.00 98.50 190 VAL A C 1
ATOM 1380 O O . VAL A 1 190 ? -4.229 15.445 4.331 1.00 98.50 190 VAL A O 1
ATOM 1383 N N . VAL A 1 191 ? -4.214 14.698 2.217 1.00 98.44 191 VAL A N 1
ATOM 1384 C CA . VAL A 1 191 ? -5.414 15.428 1.785 1.00 98.44 191 VAL A CA 1
ATOM 1385 C C . VAL A 1 191 ? -6.630 14.978 2.589 1.00 98.44 191 VAL A C 1
ATOM 1387 O O . VAL A 1 191 ? -7.346 15.820 3.124 1.00 98.44 191 VAL A O 1
ATOM 1390 N N . ALA A 1 192 ? -6.839 13.671 2.763 1.00 98.19 192 ALA A N 1
ATOM 1391 C CA . ALA A 1 192 ? -7.929 13.163 3.597 1.00 98.19 192 ALA A CA 1
ATOM 1392 C C . ALA A 1 192 ? -7.800 13.614 5.062 1.00 98.19 192 ALA A C 1
ATOM 1394 O O . ALA A 1 192 ? -8.802 13.952 5.697 1.00 98.19 192 ALA A O 1
ATOM 1395 N N . GLY A 1 193 ? -6.573 13.656 5.589 1.00 97.94 193 GLY A N 1
ATOM 1396 C CA . GLY A 1 193 ? -6.275 14.195 6.912 1.00 97.94 193 GLY A CA 1
ATOM 1397 C C . GLY A 1 193 ? -6.611 15.679 7.028 1.00 97.94 193 GLY A C 1
ATOM 1398 O O . GLY A 1 193 ? -7.328 16.066 7.943 1.00 97.94 193 GLY A O 1
ATOM 1399 N N . LEU A 1 194 ? -6.171 16.495 6.067 1.00 98.12 194 LEU A N 1
ATOM 1400 C CA . LEU A 1 194 ? -6.476 17.924 6.009 1.00 98.12 194 LEU A CA 1
ATOM 1401 C C . LEU A 1 194 ? -7.979 18.180 5.893 1.00 98.12 194 LEU A C 1
ATOM 1403 O O . LEU A 1 194 ? -8.493 19.040 6.597 1.00 98.12 194 LEU A O 1
ATOM 1407 N N . VAL A 1 195 ? -8.711 17.422 5.076 1.00 97.81 195 VAL A N 1
ATOM 1408 C CA . VAL A 1 195 ? -10.178 17.528 5.008 1.00 97.81 195 VAL A CA 1
ATOM 1409 C C . VAL A 1 195 ? -10.800 17.224 6.377 1.00 97.81 195 VAL A C 1
ATOM 1411 O O . VAL A 1 195 ? -11.645 17.981 6.854 1.00 97.81 195 VAL A O 1
ATOM 1414 N N . ALA A 1 196 ? -10.347 16.165 7.055 1.00 96.50 196 ALA A N 1
ATOM 1415 C CA . ALA A 1 196 ? -10.849 15.795 8.378 1.00 96.50 196 ALA A CA 1
ATOM 1416 C C . ALA A 1 196 ? -10.498 16.816 9.477 1.00 96.50 196 ALA A C 1
ATOM 1418 O O . ALA A 1 196 ? -11.289 17.004 10.402 1.00 96.50 196 ALA A O 1
ATOM 1419 N N . THR A 1 197 ? -9.351 17.493 9.374 1.00 96.62 197 THR A N 1
ATOM 1420 C CA . THR A 1 197 ? -8.911 18.549 10.302 1.00 96.62 197 THR A CA 1
ATOM 1421 C C . THR A 1 197 ? -9.249 19.962 9.818 1.00 96.62 197 THR A C 1
ATOM 1423 O O . THR A 1 197 ? -8.716 20.933 10.351 1.00 96.62 197 THR A O 1
ATOM 1426 N N . ARG A 1 198 ? -10.135 20.105 8.819 1.00 96.31 198 ARG A N 1
ATOM 1427 C CA . ARG A 1 198 ? -10.582 21.397 8.257 1.00 96.31 198 ARG A CA 1
ATOM 1428 C C . ARG A 1 198 ? -9.433 22.306 7.790 1.00 96.31 198 ARG A C 1
ATOM 1430 O O . ARG A 1 198 ? -9.476 23.519 7.954 1.00 96.31 198 ARG A O 1
ATOM 1437 N N . GLY A 1 199 ? -8.399 21.710 7.208 1.00 94.19 199 GLY A N 1
ATOM 1438 C CA . GLY A 1 199 ? -7.278 22.413 6.591 1.00 94.19 199 GLY A CA 1
ATOM 1439 C C . GLY A 1 199 ? -6.231 22.931 7.576 1.00 94.19 199 GLY A C 1
ATOM 1440 O O . GLY A 1 199 ? -5.418 23.769 7.190 1.00 94.19 199 GLY A O 1
ATOM 1441 N N . GLU A 1 200 ? -6.216 22.454 8.826 1.00 94.69 200 GLU A N 1
ATOM 1442 C CA . GLU A 1 200 ? -5.240 22.883 9.834 1.00 94.69 200 GLU A CA 1
ATOM 1443 C C . GLU A 1 200 ? -3.797 22.820 9.296 1.00 94.69 200 GLU A C 1
ATOM 1445 O O . GLU A 1 200 ? -3.277 21.749 8.977 1.00 94.69 200 GLU A O 1
ATOM 1450 N N . ARG A 1 201 ? -3.143 23.990 9.200 1.00 97.12 201 ARG A N 1
ATOM 1451 C CA . ARG A 1 201 ? -1.776 24.157 8.664 1.00 97.12 201 ARG A CA 1
ATOM 1452 C C . ARG A 1 201 ? -1.596 23.606 7.238 1.00 97.12 201 ARG A C 1
ATOM 1454 O O . ARG A 1 201 ? -0.476 23.263 6.859 1.00 97.12 201 ARG A O 1
ATOM 1461 N N . GLY A 1 202 ? -2.663 23.574 6.436 1.00 97.62 202 GLY A N 1
ATOM 1462 C CA . GLY A 1 202 ? -2.694 22.958 5.106 1.00 97.62 202 GLY A CA 1
ATOM 1463 C C . GLY A 1 202 ? -1.554 23.390 4.186 1.00 97.62 202 GLY A C 1
ATOM 1464 O O . GLY A 1 202 ? -0.855 22.534 3.656 1.00 97.62 202 GLY A O 1
ATOM 1465 N N . ALA A 1 203 ? -1.281 24.694 4.079 1.00 98.06 203 ALA A N 1
ATOM 1466 C CA . ALA A 1 203 ? -0.184 25.200 3.248 1.00 98.06 203 ALA A CA 1
ATOM 1467 C C . ALA A 1 203 ? 1.195 24.658 3.676 1.00 98.06 203 ALA A C 1
ATOM 1469 O O . ALA A 1 203 ? 1.977 24.227 2.833 1.00 98.06 203 ALA A O 1
ATOM 1470 N N . LYS A 1 204 ? 1.479 24.607 4.989 1.00 98.44 204 LYS A N 1
ATOM 1471 C CA . LYS A 1 204 ? 2.746 24.063 5.513 1.00 98.44 204 LYS A CA 1
ATOM 1472 C C . LYS A 1 204 ? 2.853 22.565 5.243 1.00 98.44 204 LYS A C 1
ATOM 1474 O O . LYS A 1 204 ? 3.896 22.091 4.813 1.00 98.44 204 LYS A O 1
ATOM 1479 N N . VAL A 1 205 ? 1.770 21.828 5.475 1.00 98.56 205 VAL A N 1
ATOM 1480 C CA . VAL A 1 205 ? 1.707 20.379 5.249 1.00 98.56 205 VAL A CA 1
ATOM 1481 C C . VAL A 1 205 ? 1.917 20.036 3.771 1.00 98.56 205 VAL A C 1
ATOM 1483 O O . VAL A 1 205 ? 2.724 19.163 3.461 1.00 98.56 205 VAL A O 1
ATOM 1486 N N . LEU A 1 206 ? 1.236 20.735 2.861 1.00 98.56 206 LEU A N 1
ATOM 1487 C CA . LEU A 1 206 ? 1.387 20.530 1.419 1.00 98.56 206 LEU A CA 1
ATOM 1488 C C . LEU A 1 206 ? 2.780 20.943 0.931 1.00 98.56 206 LEU A C 1
ATOM 1490 O O . LEU A 1 206 ? 3.365 20.232 0.120 1.00 98.56 206 LEU A O 1
ATOM 1494 N N . GLY A 1 207 ? 3.345 22.026 1.475 1.00 98.50 207 GLY A N 1
ATOM 1495 C CA . GLY A 1 207 ? 4.729 22.425 1.210 1.00 98.50 207 GLY A CA 1
ATOM 1496 C C . GLY A 1 207 ? 5.750 21.367 1.646 1.00 98.50 207 GLY A C 1
ATOM 1497 O O . GLY A 1 207 ? 6.671 21.068 0.892 1.00 98.50 207 GLY A O 1
ATOM 1498 N N . LEU A 1 208 ? 5.561 20.747 2.819 1.00 98.12 208 LEU A N 1
ATOM 1499 C CA . LEU A 1 208 ? 6.404 19.643 3.304 1.00 98.12 208 LEU A CA 1
ATOM 1500 C C . LEU A 1 208 ? 6.257 18.374 2.459 1.00 98.12 208 LEU A C 1
ATOM 1502 O O . LEU A 1 208 ? 7.239 17.686 2.180 1.00 98.12 208 LEU A O 1
ATOM 1506 N N . TRP A 1 209 ? 5.032 18.040 2.050 1.00 98.38 209 TRP A N 1
ATOM 1507 C CA . TRP A 1 209 ? 4.826 16.935 1.122 1.00 98.38 209 TRP A CA 1
ATOM 1508 C C . TRP A 1 209 ? 5.571 17.207 -0.188 1.00 98.38 209 TRP A C 1
ATOM 1510 O O . TRP A 1 209 ? 6.405 16.397 -0.583 1.00 98.38 209 TRP A O 1
ATOM 1520 N N . LEU A 1 210 ? 5.354 18.371 -0.804 1.00 98.06 210 LEU A N 1
ATOM 1521 C CA . LEU A 1 210 ? 5.959 18.720 -2.086 1.00 98.06 210 LEU A CA 1
ATOM 1522 C C . LEU A 1 210 ? 7.489 18.698 -2.020 1.00 98.06 210 LEU A C 1
ATOM 1524 O O . LEU A 1 210 ? 8.121 18.099 -2.887 1.00 98.06 210 LEU A O 1
ATOM 1528 N N . SER A 1 211 ? 8.083 19.287 -0.976 1.00 98.06 211 SER A N 1
ATOM 1529 C CA . SER A 1 211 ? 9.540 19.345 -0.822 1.00 98.06 211 SER A CA 1
ATOM 1530 C C . SER A 1 211 ? 10.171 17.957 -0.700 1.00 98.06 211 SER A C 1
ATOM 1532 O O . SER A 1 211 ? 11.195 17.686 -1.322 1.00 98.06 211 SER A O 1
ATOM 1534 N N . THR A 1 212 ? 9.534 17.042 0.034 1.00 97.44 212 THR A N 1
ATOM 1535 C CA . THR A 1 212 ? 10.022 15.660 0.170 1.00 97.44 212 THR A CA 1
ATOM 1536 C C . THR A 1 212 ? 9.859 14.837 -1.109 1.00 97.44 212 THR A C 1
ATOM 1538 O O . THR A 1 212 ? 10.652 13.929 -1.347 1.00 97.44 212 THR A O 1
ATOM 1541 N N . GLN A 1 213 ? 8.887 15.162 -1.968 1.00 96.50 213 GLN A N 1
ATOM 1542 C CA . GLN A 1 213 ? 8.669 14.458 -3.237 1.00 96.50 213 GLN A CA 1
ATOM 1543 C C . GLN A 1 213 ? 9.632 14.885 -4.360 1.00 96.50 213 GLN A C 1
ATOM 1545 O O . GLN A 1 213 ? 9.693 14.218 -5.396 1.00 96.50 213 GLN A O 1
ATOM 1550 N N . LEU A 1 214 ? 10.419 15.955 -4.173 1.00 95.38 214 LEU A N 1
ATOM 1551 C CA . LEU A 1 214 ? 11.350 16.458 -5.195 1.00 95.38 214 LEU A CA 1
ATOM 1552 C C . LEU A 1 214 ? 12.358 15.402 -5.672 1.00 95.38 214 LEU A C 1
ATOM 1554 O O . LEU A 1 214 ? 12.744 15.428 -6.838 1.00 95.38 214 LEU A O 1
ATOM 1558 N N . VAL A 1 215 ? 12.712 14.437 -4.812 1.00 93.69 215 VAL A N 1
ATOM 1559 C CA . VAL A 1 215 ? 13.658 13.348 -5.117 1.00 93.69 215 VAL A CA 1
ATOM 1560 C C . VAL A 1 215 ? 13.265 12.512 -6.342 1.00 93.69 215 VAL A C 1
ATOM 1562 O O . VAL A 1 215 ? 14.139 11.990 -7.026 1.00 93.69 215 VAL A O 1
ATOM 1565 N N . TRP A 1 216 ? 11.969 12.391 -6.642 1.00 91.69 216 TRP A N 1
ATOM 1566 C CA . TRP A 1 216 ? 11.479 11.675 -7.824 1.00 91.69 216 TRP A CA 1
ATOM 1567 C C . TRP A 1 216 ? 10.710 12.585 -8.791 1.00 91.69 216 TRP A C 1
ATOM 1569 O O . TRP A 1 216 ? 10.688 12.303 -9.989 1.00 91.69 216 TRP A O 1
ATOM 1579 N N . LEU A 1 217 ? 10.119 13.688 -8.310 1.00 92.19 217 LEU A N 1
ATOM 1580 C CA . LEU A 1 217 ? 9.432 14.660 -9.167 1.00 92.19 217 LEU A CA 1
ATOM 1581 C C . LEU A 1 217 ? 10.399 15.332 -10.143 1.00 92.19 217 LEU A C 1
ATOM 1583 O O . LEU A 1 217 ? 10.119 15.362 -11.336 1.00 92.19 217 LEU A O 1
ATOM 1587 N N . VAL A 1 218 ? 11.537 15.838 -9.657 1.00 93.50 218 VAL A N 1
ATOM 1588 C CA . VAL A 1 218 ? 12.518 16.551 -10.491 1.00 93.50 218 VAL A CA 1
ATOM 1589 C C . VAL A 1 218 ? 13.064 15.661 -11.616 1.00 93.50 218 VAL A C 1
ATOM 1591 O O . VAL A 1 218 ? 12.908 16.040 -12.779 1.00 93.50 218 VAL A O 1
ATOM 1594 N N . PRO A 1 219 ? 13.633 14.468 -11.341 1.00 91.44 219 PRO A N 1
ATOM 1595 C CA . PRO A 1 219 ? 14.104 13.600 -12.418 1.00 91.44 219 PRO A CA 1
ATOM 1596 C C . PRO A 1 219 ? 12.963 13.094 -13.311 1.00 91.44 219 PRO A C 1
ATOM 1598 O O . PRO A 1 219 ? 13.154 12.948 -14.515 1.00 91.44 219 PRO A O 1
ATOM 1601 N N . GLY A 1 220 ? 11.765 12.864 -12.759 1.00 89.00 220 GLY A N 1
ATOM 1602 C CA . GLY A 1 220 ? 10.596 12.451 -13.537 1.00 89.00 220 GLY A CA 1
ATOM 1603 C C . GLY A 1 220 ? 10.155 13.506 -14.553 1.00 89.00 220 GLY A C 1
ATOM 1604 O O . GLY A 1 220 ? 9.923 13.173 -15.712 1.00 89.00 220 GLY A O 1
ATOM 1605 N N . ILE A 1 221 ? 10.098 14.777 -14.142 1.00 89.88 221 ILE A N 1
ATOM 1606 C CA . ILE A 1 221 ? 9.795 15.911 -15.027 1.00 89.88 221 ILE A CA 1
ATOM 1607 C C . ILE A 1 221 ? 10.881 16.053 -16.095 1.00 89.88 221 ILE A C 1
ATOM 1609 O O . ILE A 1 221 ? 10.551 16.211 -17.268 1.00 89.88 221 ILE A O 1
ATOM 1613 N N . ALA A 1 222 ? 12.158 15.953 -15.716 1.00 91.50 222 ALA A N 1
ATOM 1614 C CA . ALA A 1 222 ? 13.274 16.065 -16.653 1.00 91.50 222 ALA A CA 1
ATOM 1615 C C . ALA A 1 222 ? 13.229 14.986 -17.748 1.00 91.50 222 ALA A C 1
ATOM 1617 O O . ALA A 1 222 ? 13.373 15.308 -18.926 1.00 91.50 222 ALA A O 1
ATOM 1618 N N . VAL A 1 223 ? 12.986 13.722 -17.380 1.00 88.31 223 VAL A N 1
ATOM 1619 C CA . VAL A 1 223 ? 12.845 12.611 -18.340 1.00 88.31 223 VAL A CA 1
ATOM 1620 C C . VAL A 1 223 ? 11.596 12.782 -19.205 1.00 88.31 223 VAL A C 1
ATOM 1622 O O . VAL A 1 223 ? 11.638 12.553 -20.412 1.00 88.31 223 VAL A O 1
ATOM 1625 N N . PHE A 1 224 ? 10.481 13.220 -18.620 1.00 84.88 224 PHE A N 1
ATOM 1626 C CA . PHE A 1 224 ? 9.256 13.454 -19.380 1.00 84.88 224 PHE A CA 1
ATOM 1627 C C . PHE A 1 224 ? 9.430 14.572 -20.420 1.00 84.88 224 PHE A C 1
ATOM 1629 O O . PHE A 1 224 ? 9.022 14.416 -21.568 1.00 84.88 224 PHE A O 1
ATOM 1636 N N . ALA A 1 225 ? 10.109 15.663 -20.054 1.00 88.62 225 ALA A N 1
ATOM 1637 C CA . ALA A 1 225 ? 10.425 16.769 -20.956 1.00 88.62 225 ALA A CA 1
ATOM 1638 C C . ALA A 1 225 ? 11.334 16.360 -22.133 1.00 88.62 225 ALA A C 1
ATOM 1640 O O . ALA A 1 225 ? 11.325 17.022 -23.166 1.00 88.62 225 ALA A O 1
ATOM 1641 N N . GLN A 1 226 ? 12.075 15.253 -22.009 1.00 88.75 226 GLN A N 1
ATOM 1642 C CA . GLN A 1 226 ? 12.879 14.660 -23.088 1.00 88.75 226 GLN A CA 1
ATOM 1643 C C . GLN A 1 226 ? 12.050 13.801 -24.065 1.00 88.75 226 GLN A C 1
ATOM 1645 O O . GLN A 1 226 ? 12.614 13.207 -24.981 1.00 88.75 226 GLN A O 1
ATOM 1650 N N . GLY A 1 227 ? 10.725 13.724 -23.894 1.00 84.00 227 GLY A N 1
ATOM 1651 C CA . GLY A 1 227 ? 9.828 12.999 -24.798 1.00 84.00 227 GLY A CA 1
ATOM 1652 C C . GLY A 1 227 ? 9.595 11.534 -24.423 1.00 84.00 227 GLY A C 1
ATOM 1653 O O . GLY A 1 227 ? 9.210 10.740 -25.280 1.00 84.00 227 GLY A O 1
ATOM 1654 N N . ALA A 1 228 ? 9.820 11.150 -23.161 1.00 81.62 228 ALA A N 1
ATOM 1655 C CA . ALA A 1 228 ? 9.528 9.795 -22.699 1.00 81.62 228 ALA A CA 1
ATOM 1656 C C . ALA A 1 228 ? 8.034 9.455 -22.882 1.00 81.62 228 ALA A C 1
ATOM 1658 O O . ALA A 1 228 ? 7.156 10.048 -22.251 1.00 81.62 228 ALA A O 1
ATOM 1659 N N . GLY A 1 229 ? 7.752 8.480 -23.750 1.00 73.50 229 GLY A N 1
ATOM 1660 C CA . GLY A 1 229 ? 6.399 8.014 -24.038 1.00 73.50 229 GLY A CA 1
ATOM 1661 C C . GLY A 1 229 ? 5.811 7.169 -22.907 1.00 73.50 229 GLY A C 1
ATOM 1662 O O . GLY A 1 229 ? 6.496 6.363 -22.273 1.00 73.50 229 GLY A O 1
ATOM 1663 N N . LEU A 1 230 ? 4.509 7.322 -22.669 1.00 78.00 230 LEU A N 1
ATOM 1664 C CA . LEU A 1 230 ? 3.753 6.520 -21.713 1.00 78.00 230 LEU A CA 1
ATOM 1665 C C . LEU A 1 230 ? 2.798 5.603 -22.473 1.00 78.00 230 LEU A C 1
ATOM 1667 O O . LEU A 1 230 ? 2.024 6.058 -23.306 1.00 78.00 230 LEU A O 1
ATOM 1671 N N . LEU A 1 231 ? 2.852 4.307 -22.163 1.00 81.19 231 LEU A N 1
ATOM 1672 C CA . LEU A 1 231 ? 1.845 3.350 -22.615 1.00 81.19 231 LEU A CA 1
ATOM 1673 C C . LEU A 1 231 ? 0.462 3.692 -22.045 1.00 81.19 231 LEU A C 1
ATOM 1675 O O . LEU A 1 231 ? 0.364 4.188 -20.914 1.00 81.19 231 LEU A O 1
ATOM 1679 N N . ASP A 1 232 ? -0.564 3.364 -22.831 1.00 80.69 232 ASP A N 1
ATOM 1680 C CA . ASP A 1 232 ? -1.981 3.584 -22.539 1.00 80.69 232 ASP A CA 1
ATOM 1681 C C . ASP A 1 232 ? -2.446 2.812 -21.286 1.00 80.69 232 ASP A C 1
ATOM 1683 O O . ASP A 1 232 ? -1.936 1.734 -20.967 1.00 80.69 232 ASP A O 1
ATOM 1687 N N . ALA A 1 233 ? -3.414 3.368 -20.552 1.00 81.94 233 ALA A N 1
ATOM 1688 C CA . ALA A 1 233 ? -3.972 2.757 -19.347 1.00 81.94 233 ALA A CA 1
ATOM 1689 C C . ALA A 1 233 ? -4.767 1.477 -19.614 1.00 81.94 233 ALA A C 1
ATOM 1691 O O . ALA A 1 233 ? -4.839 0.627 -18.730 1.00 81.94 233 ALA A O 1
ATOM 1692 N N . THR A 1 234 ? -5.311 1.309 -20.819 1.00 84.88 234 THR A N 1
ATOM 1693 C CA . THR A 1 234 ? -6.026 0.093 -21.242 1.00 84.88 234 THR A CA 1
ATOM 1694 C C . THR A 1 234 ? -5.165 -1.166 -21.112 1.00 84.88 234 THR A C 1
ATOM 1696 O O . THR A 1 234 ? -5.665 -2.215 -20.716 1.00 84.88 234 THR A O 1
ATOM 1699 N N . VAL A 1 235 ? -3.847 -1.054 -21.323 1.00 89.38 235 VAL A N 1
ATOM 1700 C CA . VAL A 1 235 ? -2.884 -2.157 -21.142 1.00 89.38 235 VAL A CA 1
ATOM 1701 C C . VAL A 1 235 ? -2.750 -2.571 -19.670 1.00 89.38 235 VAL A C 1
ATOM 1703 O O . VAL A 1 235 ? -2.417 -3.715 -19.374 1.00 89.38 235 VAL A O 1
ATOM 1706 N N . PHE A 1 236 ? -3.026 -1.656 -18.738 1.00 91.88 236 PHE A N 1
ATOM 1707 C CA . PHE A 1 236 ? -2.877 -1.849 -17.292 1.00 91.88 236 PHE A CA 1
ATOM 1708 C C . PHE A 1 236 ? -4.216 -1.873 -16.550 1.00 91.88 236 PHE A C 1
ATOM 1710 O O . PHE A 1 236 ? -4.244 -1.671 -15.329 1.00 91.88 236 PHE A O 1
ATOM 1717 N N . ALA A 1 237 ? -5.317 -2.090 -17.272 1.00 93.56 237 ALA A N 1
ATOM 1718 C CA . ALA A 1 237 ? -6.646 -2.120 -16.694 1.00 93.56 237 ALA A CA 1
ATOM 1719 C C . ALA A 1 237 ? -6.752 -3.223 -15.632 1.00 93.56 237 ALA A C 1
ATOM 1721 O O . ALA A 1 237 ? -6.340 -4.366 -15.841 1.00 93.56 237 ALA A O 1
ATOM 1722 N N . THR A 1 238 ? -7.310 -2.874 -14.474 1.00 95.94 238 THR A N 1
ATOM 1723 C CA . THR A 1 238 ? -7.636 -3.834 -13.418 1.00 95.94 238 THR A CA 1
ATOM 1724 C C . THR A 1 238 ? -8.465 -4.975 -13.980 1.00 95.94 238 THR A C 1
ATOM 1726 O O . THR A 1 238 ? -9.486 -4.757 -14.618 1.00 95.94 238 THR A O 1
ATOM 1729 N N . ARG A 1 239 ? -8.048 -6.207 -13.720 1.00 94.50 239 ARG A N 1
ATOM 1730 C CA . ARG A 1 239 ? -8.709 -7.387 -14.263 1.00 94.50 239 ARG A CA 1
ATOM 1731 C C . ARG A 1 239 ? -9.815 -7.868 -13.331 1.00 94.50 239 ARG A C 1
ATOM 1733 O O . ARG A 1 239 ? -9.561 -8.621 -12.391 1.00 94.50 239 ARG A O 1
ATOM 1740 N N . ALA A 1 240 ? -11.043 -7.428 -13.593 1.00 93.88 240 ALA A N 1
ATOM 1741 C CA . ALA A 1 240 ? -12.223 -7.779 -12.803 1.00 93.88 240 ALA A CA 1
ATOM 1742 C C . ALA A 1 240 ? -13.434 -8.103 -13.703 1.00 93.88 240 ALA A C 1
ATOM 1744 O O . ALA A 1 240 ? -14.390 -7.331 -13.739 1.00 93.88 240 ALA A O 1
ATOM 1745 N N . PRO A 1 241 ? -13.413 -9.226 -14.447 1.00 90.50 241 PRO A N 1
ATOM 1746 C CA . PRO A 1 241 ? -14.558 -9.618 -15.261 1.00 90.50 241 PRO A CA 1
ATOM 1747 C C . PRO A 1 241 ? -15.755 -9.965 -14.365 1.00 90.50 241 PRO A C 1
ATOM 1749 O O . PRO A 1 241 ? -15.610 -10.726 -13.411 1.00 90.50 241 PRO A O 1
ATOM 1752 N N . GLY A 1 242 ? -16.931 -9.420 -14.684 1.00 92.69 242 GLY A N 1
ATOM 1753 C CA . GLY A 1 242 ? -18.178 -9.733 -13.982 1.00 92.69 242 GLY A CA 1
ATOM 1754 C C . GLY A 1 242 ? -18.230 -9.285 -12.514 1.00 92.69 242 GLY A C 1
ATOM 1755 O O . GLY A 1 242 ? -17.344 -8.607 -11.993 1.00 92.69 242 GLY A O 1
ATOM 1756 N N . LEU A 1 243 ? -19.311 -9.666 -11.826 1.00 94.12 243 LEU A N 1
ATOM 1757 C CA . LEU A 1 243 ? -19.518 -9.334 -10.410 1.00 94.12 243 LEU A CA 1
ATOM 1758 C C . LEU A 1 243 ? -18.512 -10.042 -9.493 1.00 94.12 243 LEU A C 1
ATOM 1760 O O . LEU A 1 243 ? -18.038 -9.453 -8.520 1.00 94.12 243 LEU A O 1
ATOM 1764 N N . ASP A 1 244 ? -18.155 -11.286 -9.810 1.00 94.25 244 ASP A N 1
ATOM 1765 C CA . ASP A 1 244 ? -17.146 -12.052 -9.080 1.00 94.25 244 ASP A CA 1
ATOM 1766 C C . ASP A 1 244 ? -15.760 -11.400 -9.184 1.00 94.25 244 ASP A C 1
ATOM 1768 O O . ASP A 1 244 ? -15.027 -11.368 -8.194 1.00 94.25 244 ASP A O 1
ATOM 1772 N N . GLY A 1 245 ? -15.431 -10.790 -10.328 1.00 95.19 245 GLY A N 1
ATOM 1773 C CA . GLY A 1 245 ? -14.226 -9.987 -10.512 1.00 95.19 245 GLY A CA 1
ATOM 1774 C C . GLY A 1 245 ? -14.112 -8.847 -9.500 1.00 95.19 245 GLY A C 1
ATOM 1775 O O . GLY A 1 245 ? -13.088 -8.731 -8.824 1.00 95.19 245 GLY A O 1
ATOM 1776 N N . TYR A 1 246 ? -15.163 -8.039 -9.327 1.00 96.81 246 TYR A N 1
ATOM 1777 C CA . TYR A 1 246 ? -15.152 -6.952 -8.336 1.00 96.81 246 TYR A CA 1
ATOM 1778 C C . TYR A 1 246 ? -15.020 -7.477 -6.903 1.00 96.81 246 TYR A C 1
ATOM 1780 O O . TYR A 1 246 ? -14.286 -6.901 -6.098 1.00 96.81 246 TYR A O 1
ATOM 1788 N N . LEU A 1 247 ? -15.673 -8.598 -6.578 1.00 97.62 247 LEU A N 1
ATOM 1789 C CA . LEU A 1 247 ? -15.535 -9.228 -5.263 1.00 97.62 247 LEU A CA 1
ATOM 1790 C C . LEU A 1 247 ? -14.110 -9.741 -5.022 1.00 97.62 247 LEU A C 1
ATOM 1792 O O . LEU A 1 247 ? -13.574 -9.573 -3.930 1.00 97.62 247 LEU A O 1
ATOM 1796 N N . ARG A 1 248 ? -13.441 -10.288 -6.041 1.00 96.81 248 ARG A N 1
ATOM 1797 C CA . ARG A 1 248 ? -12.025 -10.681 -5.957 1.00 96.81 248 ARG A CA 1
ATOM 1798 C C . ARG A 1 248 ? -11.098 -9.488 -5.708 1.00 96.81 248 ARG A C 1
ATOM 1800 O O . ARG A 1 248 ? -10.109 -9.637 -4.988 1.00 96.81 248 ARG A O 1
ATOM 1807 N N . VAL A 1 249 ? -11.405 -8.304 -6.247 1.00 97.81 249 VAL A N 1
ATOM 1808 C CA . VAL A 1 249 ? -10.637 -7.077 -5.954 1.00 97.81 249 VAL A CA 1
ATOM 1809 C C . VAL A 1 249 ? -10.677 -6.746 -4.459 1.00 97.81 249 VAL A C 1
ATOM 1811 O O . VAL A 1 249 ? -9.660 -6.341 -3.893 1.00 97.81 249 VAL A O 1
ATOM 1814 N N . LEU A 1 250 ? -11.791 -7.027 -3.772 1.00 98.06 250 LEU A N 1
ATOM 1815 C CA . LEU A 1 250 ? -11.889 -6.875 -2.312 1.00 98.06 250 LEU A CA 1
ATOM 1816 C C . LEU A 1 250 ? -10.952 -7.831 -1.547 1.00 98.06 250 LEU A C 1
ATOM 1818 O O . LEU A 1 250 ? -10.529 -7.518 -0.437 1.00 98.06 250 LEU A O 1
ATOM 1822 N N . ALA A 1 251 ? -10.582 -8.971 -2.136 1.00 97.38 251 ALA A N 1
ATOM 1823 C CA . ALA A 1 251 ? -9.567 -9.881 -1.597 1.00 97.38 251 ALA A CA 1
ATOM 1824 C C . ALA A 1 251 ? -8.124 -9.491 -1.985 1.00 97.38 251 ALA A C 1
ATOM 1826 O O . ALA A 1 251 ? -7.176 -10.183 -1.618 1.00 97.38 251 ALA A O 1
ATOM 1827 N N . GLY A 1 252 ? -7.927 -8.387 -2.714 1.00 96.88 252 GLY A N 1
ATOM 1828 C CA . GLY A 1 252 ? -6.611 -7.934 -3.169 1.00 96.88 252 GLY A CA 1
ATOM 1829 C C . GLY A 1 252 ? -6.155 -8.533 -4.503 1.00 96.88 252 GLY A C 1
ATOM 1830 O O . GLY A 1 252 ? -4.971 -8.440 -4.828 1.00 96.88 252 GLY A O 1
ATOM 1831 N N . HIS A 1 253 ? -7.061 -9.147 -5.269 1.00 96.88 253 HIS A N 1
ATOM 1832 C CA . HIS A 1 253 ? -6.805 -9.519 -6.663 1.00 96.88 253 HIS A CA 1
ATOM 1833 C C . HIS A 1 253 ? -7.077 -8.335 -7.607 1.00 96.88 253 HIS A C 1
ATOM 1835 O O . HIS A 1 253 ? -7.433 -7.241 -7.172 1.00 96.88 253 HIS A O 1
ATOM 1841 N N . GLY A 1 254 ? -6.922 -8.565 -8.910 1.00 95.00 254 GLY A N 1
ATOM 1842 C CA . GLY A 1 254 ? -7.210 -7.581 -9.955 1.00 95.00 254 GLY A CA 1
ATOM 1843 C C . GLY A 1 254 ? -5.993 -7.199 -10.788 1.00 95.00 254 GLY A C 1
ATOM 1844 O O . GLY A 1 254 ? -6.101 -6.300 -11.618 1.00 95.00 254 GLY A O 1
ATOM 1845 N N . PHE A 1 255 ? -4.850 -7.874 -10.594 1.00 96.44 255 PHE A N 1
ATOM 1846 C CA . PHE A 1 255 ? -3.658 -7.621 -11.391 1.00 96.44 255 PHE A CA 1
ATOM 1847 C C . PHE A 1 255 ? -3.930 -7.817 -12.887 1.00 96.44 255 PHE A C 1
ATOM 1849 O O . PHE A 1 255 ? -4.479 -8.836 -13.294 1.00 96.44 255 PHE A O 1
ATOM 1856 N N . TRP A 1 256 ? -3.546 -6.826 -13.700 1.00 94.19 256 TRP A N 1
ATOM 1857 C CA . TRP A 1 256 ? -3.858 -6.765 -15.135 1.00 94.19 256 TRP A CA 1
ATOM 1858 C C . TRP A 1 256 ? -3.347 -7.992 -15.918 1.00 94.19 256 TRP A C 1
ATOM 1860 O O . TRP A 1 256 ? -3.977 -8.403 -16.892 1.00 94.19 256 TRP A O 1
ATOM 1870 N N . GLN A 1 257 ? -2.275 -8.646 -15.448 1.00 93.62 257 GLN A N 1
ATOM 1871 C CA . GLN A 1 257 ? -1.816 -9.947 -15.955 1.00 93.62 257 GLN A CA 1
ATOM 1872 C C . GLN A 1 257 ? -2.136 -11.090 -14.984 1.00 93.62 257 GLN A C 1
ATOM 1874 O O . GLN A 1 257 ? -1.364 -11.359 -14.062 1.00 93.62 257 GLN A O 1
ATOM 1879 N N . ASP A 1 258 ? -3.211 -11.840 -15.235 1.00 90.31 258 ASP A N 1
ATOM 1880 C CA . ASP A 1 258 ? -3.613 -12.985 -14.393 1.00 90.31 258 ASP A CA 1
ATOM 1881 C C . ASP A 1 258 ? -2.489 -14.018 -14.181 1.00 90.31 258 ASP A C 1
ATOM 1883 O O . ASP A 1 258 ? -2.417 -14.632 -13.116 1.00 90.31 258 ASP A O 1
ATOM 1887 N N . TYR A 1 259 ? -1.587 -14.183 -15.158 1.00 91.88 259 TYR A N 1
ATOM 1888 C CA . TYR A 1 259 ? -0.450 -15.109 -15.070 1.00 91.88 259 TYR A CA 1
ATOM 1889 C C . TYR A 1 259 ? 0.451 -14.838 -13.854 1.00 91.88 259 TYR A C 1
ATOM 1891 O O . TYR A 1 259 ? 0.964 -15.771 -13.242 1.00 91.88 259 TYR A O 1
ATOM 1899 N N . TYR A 1 260 ? 0.615 -13.570 -13.468 1.00 94.12 260 TYR A N 1
ATOM 1900 C CA . TYR A 1 260 ? 1.468 -13.178 -12.342 1.00 94.12 260 TYR A CA 1
ATOM 1901 C C . TYR A 1 260 ? 0.701 -12.966 -11.031 1.00 94.12 260 TYR A C 1
ATOM 1903 O O . TYR A 1 260 ? 1.312 -12.704 -9.993 1.00 94.12 260 TYR A O 1
ATOM 1911 N N . GLN A 1 261 ? -0.630 -13.044 -11.056 1.00 95.44 261 GLN A N 1
ATOM 1912 C CA . GLN A 1 261 ? -1.456 -12.857 -9.869 1.00 95.44 261 GLN A CA 1
ATOM 1913 C C . GLN A 1 261 ? -1.319 -14.066 -8.939 1.00 95.44 261 GLN A C 1
ATOM 1915 O O . GLN A 1 261 ? -1.700 -15.188 -9.277 1.00 95.44 261 GLN A O 1
ATOM 1920 N N . VAL A 1 262 ? -0.860 -13.824 -7.712 1.00 93.81 262 VAL A N 1
ATOM 1921 C CA . VAL A 1 262 ? -0.861 -14.849 -6.666 1.00 93.81 262 VAL A CA 1
ATOM 1922 C C . VAL A 1 262 ? -2.310 -15.226 -6.348 1.00 93.81 262 VAL A C 1
ATOM 1924 O O . VAL A 1 262 ? -3.147 -14.354 -6.097 1.00 93.81 262 VAL A O 1
ATOM 1927 N N . GLY A 1 263 ? -2.604 -16.528 -6.395 1.00 90.88 263 GLY A N 1
ATOM 1928 C CA . GLY A 1 263 ? -3.948 -17.074 -6.182 1.00 90.88 263 GLY A CA 1
ATOM 1929 C C . GLY A 1 263 ? -4.887 -16.988 -7.395 1.00 90.88 263 GLY A C 1
ATOM 1930 O O . GLY A 1 263 ? -6.097 -17.083 -7.217 1.00 90.88 263 GLY A O 1
ATOM 1931 N N . SER A 1 264 ? -4.376 -16.797 -8.618 1.00 87.62 264 SER A N 1
ATOM 1932 C CA . SER A 1 264 ? -5.201 -16.683 -9.837 1.00 87.62 264 SER A CA 1
ATOM 1933 C C . SER A 1 264 ? -6.030 -17.932 -10.174 1.00 87.62 264 SER A C 1
ATOM 1935 O O . SER A 1 264 ? -7.104 -17.804 -10.755 1.00 87.62 264 SER A O 1
ATOM 1937 N N . GLY A 1 265 ? -5.592 -19.127 -9.764 1.00 85.62 265 GLY A N 1
ATOM 1938 C CA . GLY A 1 265 ? -6.265 -20.399 -10.071 1.00 85.62 265 GLY A CA 1
ATOM 1939 C C . GLY A 1 265 ? -7.582 -20.667 -9.327 1.00 85.62 265 GLY A C 1
ATOM 1940 O O . GLY A 1 265 ? -8.196 -21.706 -9.548 1.00 85.62 265 GLY A O 1
ATOM 1941 N N . GLN A 1 266 ? -8.022 -19.778 -8.431 1.00 82.94 266 GLN A N 1
ATOM 1942 C CA . GLN A 1 266 ? -9.212 -19.980 -7.595 1.00 82.94 266 GLN A CA 1
ATOM 1943 C C . GLN A 1 266 ? -10.112 -18.731 -7.599 1.00 82.94 266 GLN A C 1
ATOM 1945 O O . GLN A 1 266 ? -10.129 -17.973 -6.627 1.00 82.94 266 GLN A O 1
ATOM 1950 N N . PRO A 1 267 ? -10.881 -18.486 -8.677 1.00 85.69 267 PRO A N 1
ATOM 1951 C CA . PRO A 1 267 ? -11.651 -17.251 -8.815 1.00 85.69 267 PRO A CA 1
ATOM 1952 C C . PRO A 1 267 ? -12.832 -17.163 -7.835 1.00 85.69 267 PRO A C 1
ATOM 1954 O O . PRO A 1 267 ? -12.998 -16.137 -7.174 1.00 85.69 267 PRO A O 1
ATOM 1957 N N . TRP A 1 268 ? -13.622 -18.234 -7.682 1.00 92.75 268 TRP A N 1
ATOM 1958 C CA . TRP A 1 268 ? -14.800 -18.218 -6.806 1.00 92.75 268 TRP A CA 1
ATOM 1959 C C . TRP A 1 268 ? -14.448 -18.145 -5.306 1.00 92.75 268 TRP A C 1
ATOM 1961 O O . TRP A 1 268 ? -15.074 -17.338 -4.614 1.00 92.75 268 TRP A O 1
ATOM 1971 N N . PRO A 1 269 ? -13.437 -18.873 -4.768 1.00 94.69 269 PRO A N 1
ATOM 1972 C CA . PRO A 1 269 ? -13.073 -18.741 -3.359 1.00 94.69 269 PRO A CA 1
ATOM 1973 C C . PRO A 1 269 ? -12.554 -17.340 -3.056 1.00 94.69 269 PRO A C 1
ATOM 1975 O O . PRO A 1 269 ? -12.913 -16.766 -2.033 1.00 94.69 269 PRO A O 1
ATOM 1978 N N . ALA A 1 270 ? -11.770 -16.750 -3.965 1.00 95.12 270 ALA A N 1
ATOM 1979 C CA . ALA A 1 270 ? -11.279 -15.386 -3.817 1.00 95.12 270 ALA A CA 1
ATOM 1980 C C . ALA A 1 270 ? -12.424 -14.356 -3.777 1.00 95.12 270 ALA A C 1
ATOM 1982 O O . ALA A 1 270 ? -12.374 -13.428 -2.970 1.00 95.12 270 ALA A O 1
ATOM 1983 N N . ALA A 1 271 ? -13.481 -14.535 -4.578 1.00 96.75 271 ALA A N 1
ATOM 1984 C CA . ALA A 1 271 ? -14.676 -13.689 -4.521 1.00 96.75 271 ALA A CA 1
ATOM 1985 C C . ALA A 1 271 ? -15.399 -13.799 -3.164 1.00 96.75 271 ALA A C 1
ATOM 1987 O O . ALA A 1 271 ? -15.717 -12.782 -2.544 1.00 96.75 271 ALA A O 1
ATOM 1988 N N . VAL A 1 272 ? -15.609 -15.025 -2.667 1.00 97.50 272 VAL A N 1
ATOM 1989 C CA . VAL A 1 272 ? -16.236 -15.269 -1.354 1.00 97.50 272 VAL A CA 1
ATOM 1990 C C . VAL A 1 272 ? -15.397 -14.665 -0.229 1.00 97.50 272 VAL A C 1
ATOM 1992 O O . VAL A 1 272 ? -15.930 -13.960 0.627 1.00 97.50 272 VAL A O 1
ATOM 1995 N N . VAL A 1 273 ? -14.079 -14.877 -0.249 1.00 97.19 273 VAL A N 1
ATOM 1996 C CA . VAL A 1 273 ? -13.145 -14.282 0.716 1.00 97.19 273 VAL A CA 1
ATOM 1997 C C . VAL A 1 273 ? -13.220 -12.759 0.668 1.00 97.19 273 VAL A C 1
ATOM 1999 O O . VAL A 1 273 ? -13.302 -12.129 1.719 1.00 97.19 273 VAL A O 1
ATOM 2002 N N . GLY A 1 274 ? -13.254 -12.155 -0.521 1.00 97.69 274 GLY A N 1
ATOM 2003 C CA . GLY A 1 274 ? -13.364 -10.706 -0.676 1.00 97.69 274 GLY A CA 1
ATOM 2004 C C . GLY A 1 274 ? -14.653 -10.141 -0.081 1.00 97.69 274 GLY A C 1
ATOM 2005 O O . GLY A 1 274 ? -14.608 -9.162 0.669 1.00 97.69 274 GLY A O 1
ATOM 2006 N N . LEU A 1 275 ? -15.790 -10.800 -0.329 1.00 98.31 275 LEU A N 1
ATOM 2007 C CA . LEU A 1 275 ? -17.074 -10.439 0.274 1.00 98.31 275 LEU A CA 1
ATOM 2008 C C . LEU A 1 275 ? -17.034 -10.555 1.806 1.00 98.31 275 LEU A C 1
ATOM 2010 O O . LEU A 1 275 ? -17.421 -9.622 2.511 1.00 98.31 275 LEU A O 1
ATOM 2014 N N . VAL A 1 276 ? -16.526 -11.674 2.330 1.00 98.56 276 VAL A N 1
ATOM 2015 C CA . VAL A 1 276 ? -16.400 -11.906 3.776 1.00 98.56 276 VAL A CA 1
ATOM 2016 C C . VAL A 1 276 ? -15.500 -10.850 4.417 1.00 98.56 276 VAL A C 1
ATOM 2018 O O . VAL A 1 276 ? -15.888 -10.244 5.416 1.00 98.56 276 VAL A O 1
ATOM 2021 N N . LEU A 1 277 ? -14.335 -10.564 3.830 1.00 98.50 277 LEU A N 1
ATOM 2022 C CA . LEU A 1 277 ? -13.418 -9.534 4.317 1.00 98.50 277 LEU A CA 1
ATOM 2023 C C . LEU A 1 277 ? -14.076 -8.152 4.332 1.00 98.50 277 LEU A C 1
ATOM 2025 O O . LEU A 1 277 ? -13.936 -7.437 5.323 1.00 98.50 277 LEU A O 1
ATOM 2029 N N . ALA A 1 278 ? -14.832 -7.786 3.296 1.00 98.50 278 ALA A N 1
ATOM 2030 C CA . ALA A 1 278 ? -15.540 -6.511 3.248 1.00 98.50 278 ALA A CA 1
ATOM 2031 C C . ALA A 1 278 ? -16.624 -6.407 4.336 1.00 98.50 278 ALA A C 1
ATOM 2033 O O . ALA A 1 278 ? -16.671 -5.413 5.068 1.00 98.50 278 ALA A O 1
ATOM 2034 N N . CYS A 1 279 ? -17.447 -7.445 4.511 1.00 98.62 279 CYS A N 1
ATOM 2035 C CA . CYS A 1 279 ? -18.460 -7.497 5.569 1.00 98.62 279 CYS A CA 1
ATOM 2036 C C . CYS A 1 279 ? -17.824 -7.384 6.963 1.00 98.62 279 CYS A C 1
ATOM 2038 O O . CYS A 1 279 ? -18.226 -6.551 7.780 1.00 98.62 279 CYS A O 1
ATOM 2040 N N . LEU A 1 280 ? -16.776 -8.169 7.226 1.00 98.69 280 LEU A N 1
ATOM 2041 C CA . LEU A 1 280 ? -16.041 -8.128 8.488 1.00 98.69 280 LEU A CA 1
ATOM 2042 C C . LEU A 1 280 ? -15.369 -6.769 8.715 1.00 98.69 280 LEU A C 1
ATOM 2044 O O . LEU A 1 280 ? -15.402 -6.251 9.833 1.00 98.69 280 LEU A O 1
ATOM 2048 N N . ALA A 1 281 ? -14.802 -6.156 7.675 1.00 98.50 281 ALA A N 1
ATOM 2049 C CA . ALA A 1 281 ? -14.200 -4.828 7.747 1.00 98.50 281 ALA A CA 1
ATOM 2050 C C . ALA A 1 281 ? -15.234 -3.772 8.162 1.00 98.50 281 ALA A C 1
ATOM 2052 O O . ALA A 1 281 ? -15.002 -2.981 9.083 1.00 98.50 281 ALA A O 1
ATOM 2053 N N . VAL A 1 282 ? -16.433 -3.813 7.571 1.00 98.31 282 VAL A N 1
ATOM 2054 C CA . VAL A 1 282 ? -17.550 -2.934 7.943 1.00 98.31 282 VAL A CA 1
ATOM 2055 C C . VAL A 1 282 ? -17.970 -3.139 9.404 1.00 98.31 282 VAL A C 1
ATOM 2057 O O . VAL A 1 282 ? -18.157 -2.153 10.125 1.00 98.31 282 VAL A O 1
ATOM 2060 N N . LEU A 1 283 ? -18.057 -4.383 9.883 1.00 98.19 283 LEU A N 1
ATOM 2061 C CA . LEU A 1 283 ? -18.389 -4.699 11.282 1.00 98.19 283 LEU A CA 1
ATOM 2062 C C . LEU A 1 283 ? -17.290 -4.256 12.268 1.00 98.19 283 LEU A C 1
ATOM 2064 O O . LEU A 1 283 ? -17.567 -3.758 13.369 1.00 98.19 283 LEU A O 1
ATOM 2068 N N . GLY A 1 284 ? -16.026 -4.401 11.870 1.00 98.06 284 GLY A N 1
ATOM 2069 C CA . GLY A 1 284 ? -14.853 -4.075 12.674 1.00 98.06 284 GLY A CA 1
ATOM 2070 C C . GLY A 1 284 ? -14.466 -2.599 12.670 1.00 98.06 284 GLY A C 1
ATOM 2071 O O . GLY A 1 284 ? -13.748 -2.151 13.562 1.00 98.06 284 GLY A O 1
ATOM 2072 N N . ARG A 1 285 ? -14.999 -1.795 11.740 1.00 97.50 285 ARG A N 1
ATOM 2073 C CA . ARG A 1 285 ? -14.619 -0.385 11.533 1.00 97.50 285 ARG A CA 1
ATOM 2074 C C . ARG A 1 285 ? -14.707 0.496 12.781 1.00 97.50 285 ARG A C 1
ATOM 2076 O O . ARG A 1 285 ? -13.970 1.470 12.910 1.00 97.50 285 ARG A O 1
ATOM 2083 N N . ARG A 1 286 ? -15.617 0.177 13.711 1.00 96.88 286 ARG A N 1
ATOM 2084 C CA . ARG A 1 286 ? -15.774 0.920 14.976 1.00 96.88 286 ARG A CA 1
ATOM 2085 C C . ARG A 1 286 ? -14.650 0.638 15.983 1.00 96.88 286 ARG A C 1
ATOM 2087 O O . ARG A 1 286 ? -14.602 1.321 16.995 1.00 96.88 286 ARG A O 1
ATOM 2094 N N . GLY A 1 287 ? -13.792 -0.353 15.743 1.00 95.81 287 GLY A N 1
ATOM 2095 C CA . GLY A 1 287 ? -12.616 -0.634 16.571 1.00 95.81 287 GLY A CA 1
ATOM 2096 C C . GLY A 1 287 ? -11.408 0.242 16.248 1.00 95.81 287 GLY A C 1
ATOM 2097 O O . GLY A 1 287 ? -10.477 0.296 17.041 1.00 95.81 287 GLY A O 1
ATOM 2098 N N . LEU A 1 288 ? -11.426 0.976 15.128 1.00 95.75 288 LEU A N 1
ATOM 2099 C CA . LEU A 1 288 ? -10.391 1.972 14.852 1.00 95.75 288 LEU A CA 1
ATOM 2100 C C . LEU A 1 288 ? -10.550 3.191 15.777 1.00 95.75 288 LEU A C 1
ATOM 2102 O O . LEU A 1 288 ? -11.695 3.590 16.049 1.00 95.75 288 LEU A O 1
ATOM 2106 N N . PRO A 1 289 ? -9.447 3.842 16.192 1.00 95.56 289 PRO A N 1
ATOM 2107 C CA . PRO A 1 289 ? -9.490 5.108 16.916 1.00 95.56 289 PRO A CA 1
ATOM 2108 C C . PRO A 1 289 ? -10.374 6.133 16.198 1.00 95.56 289 PRO A C 1
ATOM 2110 O O . PRO A 1 289 ? -10.257 6.336 14.987 1.00 95.56 289 PRO A O 1
ATOM 2113 N N . ALA A 1 290 ? -11.278 6.776 16.944 1.00 95.06 290 ALA A N 1
ATOM 2114 C CA . ALA A 1 290 ? -12.264 7.710 16.388 1.00 95.06 290 ALA A CA 1
ATOM 2115 C C . ALA A 1 290 ? -11.609 8.834 15.569 1.00 95.06 290 ALA A C 1
ATOM 2117 O O . ALA A 1 290 ? -12.134 9.251 14.540 1.00 95.06 290 ALA A O 1
ATOM 2118 N N . GLU A 1 291 ? -10.421 9.234 16.013 1.00 92.94 291 GLU A N 1
ATOM 2119 C CA . GLU A 1 291 ? -9.560 10.274 15.469 1.00 92.94 291 GLU A CA 1
ATOM 2120 C C . GLU A 1 291 ? -9.268 10.183 13.973 1.00 92.94 291 GLU A C 1
ATOM 2122 O O . GLU A 1 291 ? -9.126 11.215 13.322 1.00 92.94 291 GLU A O 1
ATOM 2127 N N . TRP A 1 292 ? -9.156 8.967 13.443 1.00 93.56 292 TRP A N 1
ATOM 2128 C CA . TRP A 1 292 ? -8.786 8.733 12.048 1.00 93.56 292 TRP A CA 1
ATOM 2129 C C . TRP A 1 292 ? -9.649 7.667 11.360 1.00 93.56 292 TRP A C 1
ATOM 2131 O O . TRP A 1 292 ? -9.464 7.372 10.182 1.00 93.56 292 TRP A O 1
ATOM 2141 N N . ARG A 1 293 ? -10.665 7.142 12.057 1.00 95.75 293 ARG A N 1
ATOM 2142 C CA . ARG A 1 293 ? -11.615 6.150 11.535 1.00 95.75 293 ARG A CA 1
ATOM 2143 C C . ARG A 1 293 ? -12.310 6.601 10.248 1.00 95.75 293 ARG A C 1
ATOM 2145 O O . ARG A 1 293 ? -12.328 5.847 9.282 1.00 95.75 293 ARG A O 1
ATOM 2152 N N . ARG A 1 294 ? -12.918 7.795 10.252 1.00 96.44 294 ARG A N 1
ATOM 2153 C CA . ARG A 1 294 ? -13.656 8.335 9.094 1.00 96.44 294 ARG A CA 1
ATOM 2154 C C . ARG A 1 294 ? -12.748 8.626 7.894 1.00 96.44 294 ARG A C 1
ATOM 2156 O O . ARG A 1 294 ? -13.045 8.093 6.831 1.00 96.44 294 ARG A O 1
ATOM 2163 N N . PRO A 1 295 ? -11.639 9.380 8.024 1.00 97.38 295 PRO A N 1
ATOM 2164 C CA . PRO A 1 295 ? -10.792 9.640 6.865 1.00 97.38 295 PRO A CA 1
ATOM 2165 C C . PRO A 1 295 ? -10.142 8.364 6.313 1.00 97.38 295 PRO A C 1
ATOM 2167 O O . PRO A 1 295 ? -10.053 8.221 5.100 1.00 97.38 295 PRO A O 1
ATOM 2170 N N . ALA A 1 296 ? -9.788 7.382 7.155 1.00 97.75 296 ALA A N 1
ATOM 2171 C CA . ALA A 1 296 ? -9.321 6.082 6.666 1.00 97.75 296 ALA A CA 1
ATOM 2172 C C . ALA A 1 296 ? -10.401 5.321 5.872 1.00 97.75 296 ALA A C 1
ATOM 2174 O O . ALA A 1 296 ? -10.087 4.706 4.860 1.00 97.75 296 ALA A O 1
ATOM 2175 N N . GLN A 1 297 ? -11.672 5.389 6.286 1.00 98.06 297 GLN A N 1
ATOM 2176 C CA . GLN A 1 297 ? -12.786 4.812 5.519 1.00 98.06 297 GLN A CA 1
ATOM 2177 C C . GLN A 1 297 ? -12.978 5.514 4.173 1.00 98.06 297 GLN A C 1
ATOM 2179 O O . GLN A 1 297 ? -13.161 4.842 3.164 1.00 98.06 297 GLN A O 1
ATOM 2184 N N . TRP A 1 298 ? -12.922 6.848 4.139 1.00 97.81 298 TRP A N 1
ATOM 2185 C CA . TRP A 1 298 ? -13.025 7.602 2.886 1.00 97.81 298 TRP A CA 1
ATOM 2186 C C . TRP A 1 298 ? -11.894 7.256 1.924 1.00 97.81 298 TRP A C 1
ATOM 2188 O O . TRP A 1 298 ? -12.157 7.011 0.753 1.00 97.81 298 TRP A O 1
ATOM 2198 N N . LEU A 1 299 ? -10.659 7.154 2.424 1.00 98.00 299 LEU A N 1
ATOM 2199 C CA . LEU A 1 299 ? -9.514 6.694 1.637 1.00 98.00 299 LEU A CA 1
ATOM 2200 C C . LEU A 1 299 ? -9.693 5.272 1.120 1.00 98.00 299 LEU A C 1
ATOM 2202 O O . LEU A 1 299 ? -9.347 5.004 -0.024 1.00 98.00 299 LEU A O 1
ATOM 2206 N N . ALA A 1 300 ? -10.231 4.369 1.941 1.00 98.44 300 ALA A N 1
ATOM 2207 C CA . ALA A 1 300 ? -10.493 2.999 1.525 1.00 98.44 300 ALA A CA 1
ATOM 2208 C C . ALA A 1 300 ? -11.513 2.951 0.380 1.00 98.44 300 ALA A C 1
ATOM 2210 O O . ALA A 1 300 ? -11.276 2.281 -0.620 1.00 98.44 300 ALA A O 1
ATOM 2211 N N . VAL A 1 301 ? -12.611 3.705 0.492 1.00 98.50 301 VAL A N 1
ATOM 2212 C CA . VAL A 1 301 ? -13.629 3.801 -0.564 1.00 98.50 301 VAL A CA 1
ATOM 2213 C C . VAL A 1 301 ? -13.050 4.450 -1.820 1.00 98.50 301 VAL A C 1
ATOM 2215 O O . VAL A 1 301 ? -13.173 3.883 -2.899 1.00 98.50 301 VAL A O 1
ATOM 2218 N N . ALA A 1 302 ? -12.369 5.591 -1.693 1.00 98.25 302 ALA A N 1
ATOM 22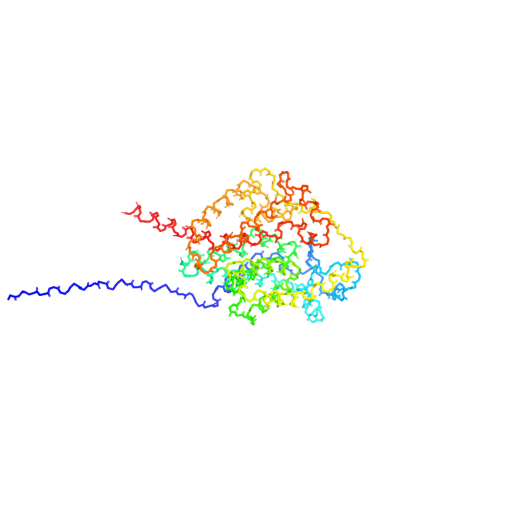19 C CA . ALA A 1 302 ? -11.759 6.284 -2.826 1.00 98.25 302 ALA A CA 1
ATOM 2220 C C . ALA A 1 302 ? -10.703 5.417 -3.526 1.00 98.25 302 ALA A C 1
ATOM 2222 O O . ALA A 1 302 ? -10.669 5.350 -4.752 1.00 98.25 302 ALA A O 1
ATOM 2223 N N . GLY A 1 303 ? -9.874 4.710 -2.756 1.00 98.12 303 GLY A N 1
ATOM 2224 C CA . GLY A 1 303 ? -8.868 3.791 -3.275 1.00 98.12 303 GLY A CA 1
ATOM 2225 C C . GLY A 1 303 ? -9.472 2.594 -3.999 1.00 98.12 303 GLY A C 1
ATOM 2226 O O . GLY A 1 303 ? -8.977 2.231 -5.061 1.00 98.12 303 GLY A O 1
ATOM 2227 N N . LEU A 1 304 ? -10.562 2.023 -3.476 1.00 98.31 304 LEU A N 1
ATOM 2228 C CA . LEU A 1 304 ? -11.288 0.934 -4.130 1.00 98.31 304 LEU A CA 1
ATOM 2229 C C . LEU A 1 304 ? -11.966 1.397 -5.425 1.00 98.31 304 LEU A C 1
ATOM 2231 O O . LEU A 1 304 ? -11.796 0.747 -6.450 1.00 98.31 304 LEU A O 1
ATOM 2235 N N . VAL A 1 305 ? -12.679 2.529 -5.394 1.00 97.75 305 VAL A N 1
ATOM 2236 C CA . VAL A 1 305 ? -13.321 3.122 -6.582 1.00 97.75 305 VAL A CA 1
ATOM 2237 C C . VAL A 1 305 ? -12.280 3.409 -7.661 1.00 97.75 305 VAL A C 1
ATOM 2239 O O . VAL A 1 305 ? -12.464 3.021 -8.808 1.00 97.75 305 VAL A O 1
ATOM 2242 N N . THR A 1 306 ? -11.150 4.014 -7.283 1.00 97.25 306 THR A N 1
ATOM 2243 C CA . THR A 1 306 ? -10.032 4.245 -8.208 1.00 97.25 306 THR A CA 1
ATOM 2244 C C . THR A 1 306 ? -9.511 2.918 -8.752 1.00 97.25 306 THR A C 1
ATOM 2246 O O . THR A 1 306 ? -9.361 2.782 -9.957 1.00 97.25 306 THR A O 1
ATOM 2249 N N . ALA A 1 307 ? -9.293 1.916 -7.896 1.00 97.06 307 ALA A N 1
ATOM 2250 C CA . ALA A 1 307 ? -8.754 0.622 -8.303 1.00 97.06 307 ALA A CA 1
ATOM 2251 C C . ALA A 1 307 ? -9.621 -0.118 -9.326 1.00 97.06 307 ALA A C 1
ATOM 2253 O O . ALA A 1 307 ? -9.077 -0.898 -10.098 1.00 97.06 307 ALA A O 1
ATOM 2254 N N . VAL A 1 308 ? -10.934 0.108 -9.360 1.00 97.31 308 VAL A N 1
ATOM 2255 C CA . VAL A 1 308 ? -11.838 -0.536 -10.329 1.00 97.31 308 VAL A CA 1
ATOM 2256 C C . VAL A 1 308 ? -12.233 0.378 -11.492 1.00 97.31 308 VAL A C 1
ATOM 2258 O O . VAL A 1 308 ? -12.893 -0.080 -12.422 1.00 97.31 308 VAL A O 1
ATOM 2261 N N . ALA A 1 309 ? -11.812 1.647 -11.492 1.00 96.56 309 ALA A N 1
ATOM 2262 C CA . ALA A 1 309 ? -12.234 2.640 -12.483 1.00 96.56 309 ALA A CA 1
ATOM 2263 C C . ALA A 1 309 ? -11.914 2.216 -13.926 1.00 96.56 309 ALA A C 1
ATOM 2265 O O . ALA A 1 309 ? -12.744 2.371 -14.814 1.00 96.56 309 ALA A O 1
ATOM 2266 N N . SER A 1 310 ? -10.748 1.602 -14.146 1.00 95.06 310 SER A N 1
ATOM 2267 C CA . SER A 1 310 ? -10.289 1.153 -15.470 1.00 95.06 310 SER A CA 1
ATOM 2268 C C . SER A 1 310 ? -11.031 -0.060 -16.044 1.00 95.06 310 SER A C 1
ATOM 2270 O O . SER A 1 310 ? -10.714 -0.476 -17.148 1.00 95.06 310 SER A O 1
ATOM 2272 N N . THR A 1 311 ? -11.922 -0.690 -15.278 1.00 94.81 311 THR A N 1
ATOM 2273 C CA . THR A 1 311 ? -12.680 -1.889 -15.688 1.00 94.81 311 THR A CA 1
ATOM 2274 C C . THR A 1 311 ? -14.165 -1.754 -15.374 1.00 94.81 311 THR A C 1
ATOM 2276 O O . THR A 1 311 ? -14.899 -2.742 -15.368 1.00 94.81 311 THR A O 1
ATOM 2279 N N . THR A 1 312 ? -14.602 -0.552 -15.002 1.00 95.75 312 THR A N 1
ATOM 2280 C CA . THR A 1 312 ? -16.004 -0.277 -14.717 1.00 95.75 312 THR A CA 1
ATOM 2281 C C . THR A 1 312 ? -16.646 0.246 -15.996 1.00 95.75 312 THR A C 1
ATOM 2283 O O . THR A 1 312 ? -16.201 1.293 -16.483 1.00 95.75 312 THR A O 1
ATOM 2286 N N . PRO A 1 313 ? -17.697 -0.425 -16.509 1.00 93.81 313 PRO A N 1
ATOM 2287 C CA . PRO A 1 313 ? -18.422 0.043 -17.682 1.00 93.81 313 PRO A CA 1
ATOM 2288 C C . PRO A 1 313 ? -18.803 1.518 -17.541 1.00 93.81 313 PRO A C 1
ATOM 2290 O O . PRO A 1 313 ? -19.153 1.967 -16.446 1.00 93.81 313 PRO A O 1
ATOM 2293 N N . PHE A 1 314 ? -18.718 2.274 -18.638 1.00 93.00 314 PHE A N 1
ATOM 2294 C CA . PHE A 1 314 ? -18.961 3.728 -18.714 1.00 93.00 314 PHE A CA 1
ATOM 2295 C C . PHE A 1 314 ? -17.922 4.627 -18.018 1.00 93.00 314 PHE A C 1
ATOM 2297 O O . PHE A 1 314 ? -17.866 5.822 -18.303 1.00 93.00 314 PHE A O 1
ATOM 2304 N N . VAL A 1 315 ? -17.087 4.087 -17.125 1.00 94.75 315 VAL A N 1
ATOM 2305 C CA . VAL A 1 315 ? -16.006 4.831 -16.450 1.00 94.75 315 VAL A CA 1
ATOM 2306 C C . VAL A 1 315 ? -14.664 4.607 -17.144 1.00 94.75 315 VAL A C 1
ATOM 2308 O O . VAL A 1 315 ? -13.816 5.496 -17.128 1.00 94.75 315 VAL A O 1
ATOM 2311 N N . GLU A 1 316 ? -14.477 3.453 -17.780 1.00 93.31 316 GLU A N 1
ATOM 2312 C CA . GLU A 1 316 ? -13.236 3.055 -18.450 1.00 93.31 316 GLU A CA 1
ATOM 2313 C C . GLU A 1 316 ? -12.748 4.057 -19.507 1.00 93.31 316 GLU A C 1
ATOM 2315 O O . GLU A 1 316 ? -11.577 4.433 -19.475 1.00 93.31 316 GLU A O 1
ATOM 2320 N N . ASP A 1 317 ? -13.635 4.585 -20.356 1.00 93.19 317 ASP A N 1
ATOM 2321 C CA . ASP A 1 317 ? -13.279 5.588 -21.371 1.00 93.19 317 ASP A CA 1
ATOM 2322 C C . ASP A 1 317 ? -12.857 6.921 -20.745 1.00 93.19 317 ASP A C 1
ATOM 2324 O O . ASP A 1 317 ? -11.883 7.551 -21.170 1.00 93.19 317 ASP A O 1
ATOM 2328 N N . LEU A 1 318 ? -13.562 7.348 -19.691 1.00 93.69 318 LEU A N 1
ATOM 2329 C CA . LEU A 1 318 ? -13.211 8.549 -18.936 1.00 93.69 318 LEU A CA 1
ATOM 2330 C C . LEU A 1 318 ? -11.863 8.366 -18.231 1.00 93.69 318 LEU A C 1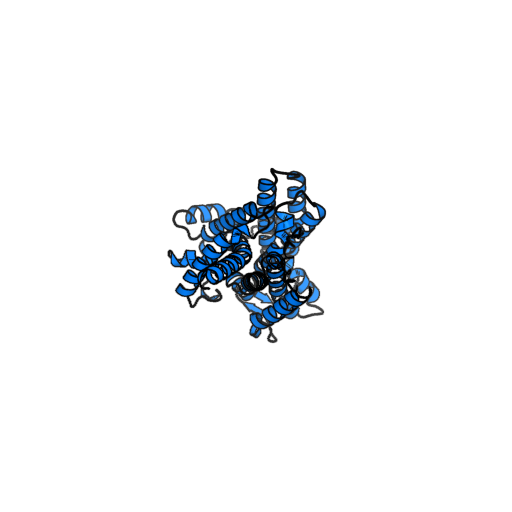
ATOM 2332 O O . LEU A 1 318 ? -11.037 9.281 -18.219 1.00 93.69 318 LEU A O 1
ATOM 2336 N N . TRP A 1 319 ? -11.617 7.179 -17.676 1.00 94.19 319 TRP A N 1
ATOM 2337 C CA . TRP A 1 319 ? -10.353 6.830 -17.041 1.00 94.19 319 TRP A CA 1
ATOM 2338 C C . TRP A 1 319 ? -9.203 6.803 -18.051 1.00 94.19 319 TRP A C 1
ATOM 2340 O O . TRP A 1 319 ? -8.146 7.388 -17.801 1.00 94.19 319 TRP A O 1
ATOM 2350 N N . ALA A 1 320 ? -9.410 6.196 -19.221 1.00 92.12 320 ALA A N 1
ATOM 2351 C CA . ALA A 1 320 ? -8.454 6.208 -20.323 1.00 92.12 320 ALA A CA 1
ATOM 2352 C C . ALA A 1 320 ? -8.159 7.649 -20.768 1.00 92.12 320 ALA A C 1
ATOM 2354 O O . ALA A 1 320 ? -7.002 8.051 -20.866 1.00 92.12 320 ALA A O 1
ATOM 2355 N N . ALA A 1 321 ? -9.185 8.490 -20.928 1.00 91.62 321 ALA A N 1
ATOM 2356 C CA . ALA A 1 321 ? -9.005 9.897 -21.266 1.00 91.62 321 ALA A CA 1
ATOM 2357 C C . ALA A 1 321 ? -8.201 10.669 -20.208 1.00 91.62 321 ALA A C 1
ATOM 2359 O O . ALA A 1 321 ? -7.268 11.397 -20.556 1.00 91.62 321 ALA A O 1
ATOM 2360 N N . PHE A 1 322 ? -8.518 10.475 -18.927 1.00 91.69 322 PHE A N 1
ATOM 2361 C CA . PHE A 1 322 ? -7.824 11.107 -17.808 1.00 91.69 322 PHE A CA 1
ATOM 2362 C C . PHE A 1 322 ? -6.352 10.683 -17.709 1.00 91.69 322 PHE A C 1
ATOM 2364 O O . PHE A 1 322 ? -5.498 11.486 -17.344 1.00 91.69 322 PHE A O 1
ATOM 2371 N N . THR A 1 323 ? -6.031 9.440 -18.057 1.00 91.56 323 THR A N 1
ATOM 2372 C CA . THR A 1 323 ? -4.683 8.871 -17.901 1.00 91.56 323 THR A CA 1
ATOM 2373 C C . THR A 1 323 ? -3.754 9.124 -19.092 1.00 91.56 323 THR A C 1
ATOM 2375 O O . THR A 1 323 ? -2.561 8.843 -18.993 1.00 91.56 323 THR A O 1
ATOM 2378 N N . ARG A 1 324 ? -4.254 9.733 -20.178 1.00 86.56 324 ARG A N 1
ATOM 2379 C CA . ARG A 1 324 ? -3.452 10.149 -21.347 1.00 86.56 324 ARG A CA 1
ATOM 2380 C C . ARG A 1 324 ? -2.550 11.365 -21.108 1.00 86.56 324 ARG A C 1
ATOM 2382 O O . ARG A 1 324 ? -1.687 11.645 -21.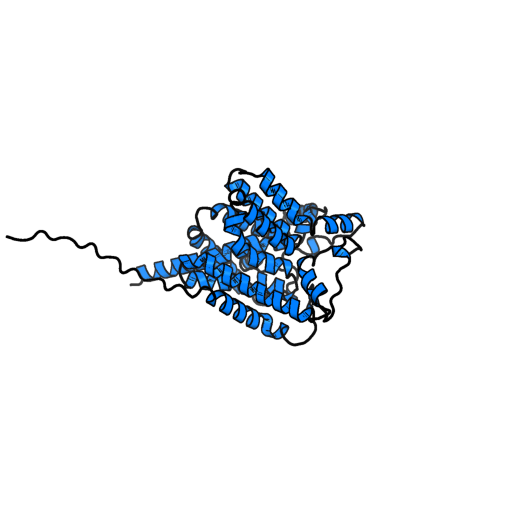933 1.00 86.56 324 ARG A O 1
ATOM 2389 N N . ASN A 1 325 ? -2.732 12.101 -20.010 1.00 83.12 325 ASN A N 1
ATOM 2390 C CA . ASN A 1 325 ? -1.908 13.270 -19.678 1.00 83.12 325 ASN A CA 1
ATOM 2391 C C . ASN A 1 325 ? -0.863 12.948 -18.584 1.00 83.12 325 ASN A C 1
ATOM 2393 O O . ASN A 1 325 ? -1.022 11.967 -17.856 1.00 83.12 325 ASN A O 1
ATOM 2397 N N . PRO A 1 326 ? 0.185 13.778 -18.408 1.00 78.81 326 PRO A N 1
ATOM 2398 C CA . PRO A 1 326 ? 1.287 13.483 -17.483 1.00 78.81 326 PRO A CA 1
ATOM 2399 C C . PRO A 1 326 ? 0.850 13.341 -16.018 1.00 78.81 326 PRO A C 1
ATOM 2401 O O . PRO A 1 326 ? 1.454 12.586 -15.255 1.00 78.81 326 PRO A O 1
ATOM 2404 N N . LEU A 1 327 ? -0.213 14.050 -15.619 1.00 78.50 327 LEU A N 1
ATOM 2405 C CA . LEU A 1 327 ? -0.755 13.982 -14.263 1.00 78.50 327 LEU A CA 1
ATOM 2406 C C . LEU A 1 327 ? -1.454 12.637 -14.040 1.00 78.50 327 LEU A C 1
ATOM 2408 O O . LEU A 1 327 ? -1.103 11.897 -13.118 1.00 78.50 327 LEU A O 1
ATOM 2412 N N . GLY A 1 328 ? -2.399 12.294 -14.918 1.00 83.75 328 GLY A N 1
ATOM 2413 C CA . GLY A 1 328 ? -3.188 11.071 -14.822 1.00 83.75 328 GLY A CA 1
ATOM 2414 C C . GLY A 1 328 ? -2.407 9.802 -15.155 1.00 83.75 328 GLY A C 1
ATOM 2415 O O . GLY A 1 328 ? -2.738 8.738 -14.643 1.00 83.75 328 GLY A O 1
ATOM 2416 N N . ALA A 1 329 ? -1.327 9.877 -15.932 1.00 84.31 329 ALA A N 1
ATOM 2417 C CA . ALA A 1 329 ? -0.564 8.696 -16.329 1.00 84.31 329 ALA A CA 1
ATOM 2418 C C . ALA A 1 329 ? 0.082 7.948 -15.149 1.00 84.31 329 ALA A C 1
ATOM 2420 O O . ALA A 1 329 ? 0.303 6.738 -15.220 1.00 84.31 329 ALA A O 1
ATOM 2421 N N . ASN A 1 330 ? 0.320 8.623 -14.019 1.00 83.56 330 ASN A N 1
ATOM 2422 C CA . ASN A 1 330 ? 0.751 7.959 -12.784 1.00 83.56 330 ASN A CA 1
ATOM 2423 C C . ASN A 1 330 ? -0.319 7.019 -12.199 1.00 83.56 330 ASN A C 1
ATOM 2425 O O . ASN A 1 330 ? 0.012 6.089 -11.461 1.00 83.56 330 ASN A O 1
ATOM 2429 N N . LEU A 1 331 ? -1.583 7.249 -12.556 1.00 89.19 331 LEU A N 1
ATOM 2430 C CA . LEU A 1 331 ? -2.754 6.469 -12.169 1.00 89.19 331 LEU A CA 1
ATOM 2431 C C . LEU A 1 331 ? -3.210 5.504 -13.275 1.00 89.19 331 LEU A C 1
ATOM 2433 O O . LEU A 1 331 ? -4.200 4.808 -13.086 1.00 89.19 331 LEU A O 1
ATOM 2437 N N . ARG A 1 332 ? -2.483 5.389 -14.399 1.00 89.69 332 ARG A N 1
ATOM 2438 C CA . ARG A 1 332 ? -2.842 4.476 -15.505 1.00 89.69 332 ARG A CA 1
ATOM 2439 C C . ARG A 1 332 ? -3.105 3.045 -15.034 1.00 89.69 332 ARG A C 1
ATOM 2441 O O . ARG A 1 332 ? -4.055 2.406 -15.460 1.00 89.69 332 ARG A O 1
ATOM 2448 N N . GLU A 1 333 ? -2.290 2.578 -14.091 1.00 92.75 333 GLU A N 1
ATOM 2449 C CA . GLU A 1 333 ? -2.497 1.321 -13.386 1.00 92.75 333 GLU A CA 1
ATOM 2450 C C . GLU A 1 333 ? -3.340 1.615 -12.138 1.00 92.75 333 GLU A C 1
ATOM 2452 O O . GLU A 1 333 ? -2.820 1.814 -11.038 1.00 92.75 333 GLU A O 1
ATOM 2457 N N . SER A 1 334 ? -4.652 1.696 -12.336 1.00 94.38 334 SER A N 1
ATOM 2458 C CA . SER A 1 334 ? -5.624 2.201 -11.358 1.00 94.38 334 SER A CA 1
ATOM 2459 C C . SER A 1 334 ? -5.586 1.434 -10.024 1.00 94.38 334 SER A C 1
ATOM 2461 O O . SER A 1 334 ? -5.611 2.017 -8.936 1.00 94.38 334 SER A O 1
ATOM 2463 N N . GLN A 1 335 ? -5.363 0.120 -10.091 1.00 94.81 335 GLN A N 1
ATOM 2464 C CA . GLN A 1 335 ? -5.136 -0.780 -8.957 1.00 94.81 335 GLN A CA 1
ATOM 2465 C C . GLN A 1 335 ? -3.944 -0.423 -8.048 1.00 94.81 335 GLN A C 1
ATOM 2467 O O . GLN A 1 335 ? -3.816 -0.986 -6.959 1.00 94.81 335 GLN A O 1
ATOM 2472 N N . ARG A 1 336 ? -3.072 0.521 -8.429 1.00 95.19 336 ARG A N 1
ATOM 2473 C CA . ARG A 1 336 ? -2.060 1.096 -7.521 1.00 95.19 336 ARG A CA 1
ATOM 2474 C C . ARG A 1 336 ? -2.681 1.824 -6.331 1.00 95.19 336 ARG A C 1
ATOM 2476 O O . ARG A 1 336 ? -1.995 2.014 -5.332 1.00 95.19 336 ARG A O 1
ATOM 2483 N N . ALA A 1 337 ? -3.961 2.191 -6.415 1.00 97.25 337 ALA A N 1
ATOM 2484 C CA . ALA A 1 337 ? -4.723 2.768 -5.313 1.00 97.25 337 ALA A CA 1
ATOM 2485 C C . ALA A 1 337 ? -5.325 1.718 -4.357 1.00 97.25 337 ALA A C 1
ATOM 2487 O O . ALA A 1 337 ? -5.697 2.061 -3.232 1.00 97.25 337 ALA A O 1
ATOM 2488 N N . LEU A 1 338 ? -5.355 0.434 -4.742 1.00 97.88 338 LEU A N 1
ATOM 2489 C CA . LEU A 1 338 ? -5.911 -0.648 -3.922 1.00 97.88 338 LEU A CA 1
ATOM 2490 C C . LEU A 1 338 ? -5.266 -0.800 -2.527 1.00 97.88 338 LEU A C 1
ATOM 2492 O O . LEU A 1 338 ? -6.000 -1.146 -1.599 1.00 97.88 338 LEU A O 1
ATOM 2496 N N . PRO A 1 339 ? -3.966 -0.497 -2.296 1.00 98.19 339 PRO A N 1
ATOM 2497 C CA . PRO A 1 339 ? -3.384 -0.502 -0.953 1.00 98.19 339 PRO A CA 1
ATOM 2498 C C . PRO A 1 339 ? -4.151 0.345 0.073 1.00 98.19 339 PRO A C 1
ATOM 2500 O O . PRO A 1 339 ? -4.190 -0.027 1.245 1.00 98.19 339 PRO A O 1
ATOM 2503 N N . LEU A 1 340 ? -4.798 1.443 -0.346 1.00 98.44 340 LEU A N 1
ATOM 2504 C CA . LEU A 1 340 ? -5.614 2.280 0.543 1.00 98.44 340 LEU A CA 1
ATOM 2505 C C . LEU A 1 340 ? -6.810 1.502 1.115 1.00 98.44 340 LEU A C 1
ATOM 2507 O O . LEU A 1 340 ? -7.102 1.607 2.305 1.00 98.44 340 LEU A O 1
ATOM 2511 N N . PHE A 1 341 ? -7.473 0.696 0.281 1.00 98.62 341 PHE A N 1
ATOM 2512 C CA . PHE A 1 341 ? -8.550 -0.196 0.706 1.00 98.62 341 PHE A CA 1
ATOM 2513 C C . PHE A 1 341 ? -8.007 -1.399 1.480 1.00 98.62 341 PHE A C 1
ATOM 2515 O O . PHE A 1 341 ? -8.479 -1.686 2.579 1.00 98.62 341 PHE A O 1
ATOM 2522 N N . ALA A 1 342 ? -6.997 -2.079 0.933 1.00 98.44 342 ALA A N 1
ATOM 2523 C CA . ALA A 1 342 ? -6.482 -3.329 1.481 1.00 98.44 342 ALA A CA 1
ATOM 2524 C C . ALA A 1 342 ? -5.944 -3.161 2.908 1.00 98.44 342 ALA A C 1
ATOM 2526 O O . ALA A 1 342 ? -6.235 -3.983 3.772 1.00 98.44 342 ALA A O 1
ATOM 2527 N N . VAL A 1 343 ? -5.218 -2.073 3.194 1.00 98.50 343 VAL A N 1
ATOM 2528 C CA . VAL A 1 343 ? -4.713 -1.793 4.548 1.00 98.50 343 VAL A CA 1
ATOM 2529 C C . VAL A 1 343 ? -5.856 -1.497 5.517 1.00 98.50 343 VAL A C 1
ATOM 2531 O O . VAL A 1 343 ? -5.864 -2.010 6.636 1.00 98.50 343 VAL A O 1
ATOM 2534 N N . TRP A 1 344 ? -6.853 -0.716 5.099 1.00 98.62 344 TRP A N 1
ATOM 2535 C CA . TRP A 1 344 ? -8.033 -0.463 5.924 1.00 98.62 344 TRP A CA 1
ATOM 2536 C C . TRP A 1 344 ? -8.811 -1.752 6.228 1.00 98.62 344 TRP A C 1
ATOM 2538 O O . TRP A 1 344 ? -9.151 -2.007 7.389 1.00 98.62 344 TRP A O 1
ATOM 2548 N N . ALA A 1 345 ? -9.055 -2.584 5.214 1.00 98.69 345 ALA A N 1
ATOM 2549 C CA . ALA A 1 345 ? -9.751 -3.857 5.355 1.00 98.69 345 ALA A CA 1
ATOM 2550 C C . ALA A 1 345 ? -8.961 -4.822 6.250 1.00 98.69 345 ALA A C 1
ATOM 2552 O O . ALA A 1 345 ? -9.528 -5.397 7.175 1.00 98.69 345 ALA A O 1
ATOM 2553 N N . ALA A 1 346 ? -7.644 -4.928 6.064 1.00 98.62 346 ALA A N 1
ATOM 2554 C CA . ALA A 1 346 ? -6.793 -5.797 6.868 1.00 98.62 346 ALA A CA 1
ATOM 2555 C C . ALA A 1 346 ? -6.746 -5.393 8.350 1.00 98.62 346 ALA A C 1
ATOM 2557 O O . ALA A 1 346 ? -6.691 -6.257 9.218 1.00 98.62 346 ALA A O 1
ATOM 2558 N N . LEU A 1 347 ? -6.826 -4.097 8.668 1.00 98.56 347 LEU A N 1
ATOM 2559 C CA . LEU A 1 347 ? -6.909 -3.635 10.057 1.00 98.56 347 LEU A CA 1
ATOM 2560 C C . LEU A 1 347 ? -8.292 -3.858 10.680 1.00 98.56 347 LEU A C 1
ATOM 2562 O O . LEU A 1 347 ? -8.400 -4.029 11.891 1.00 98.56 347 LEU A O 1
ATOM 2566 N N . THR A 1 348 ? -9.363 -3.820 9.886 1.00 98.62 348 THR A N 1
ATOM 2567 C CA . THR A 1 348 ? -10.739 -3.819 10.408 1.00 98.62 348 THR A CA 1
ATOM 2568 C C . THR A 1 348 ? -11.416 -5.182 10.362 1.00 98.62 348 THR A C 1
ATOM 2570 O O . THR A 1 348 ? -12.131 -5.517 11.304 1.00 98.62 348 THR A O 1
ATOM 2573 N N . ALA A 1 349 ? -11.175 -6.005 9.343 1.00 98.75 349 ALA A N 1
ATOM 2574 C CA . ALA A 1 349 ? -11.802 -7.318 9.210 1.00 98.75 349 ALA A CA 1
ATOM 2575 C C . ALA A 1 349 ? -11.510 -8.256 10.401 1.00 98.75 349 ALA A C 1
ATOM 2577 O O . ALA A 1 349 ? -12.463 -8.802 10.961 1.00 98.75 349 ALA A O 1
ATOM 2578 N N . PRO A 1 350 ? -10.266 -8.376 10.906 1.00 98.69 350 PRO A N 1
ATOM 2579 C CA . PRO A 1 350 ? -9.969 -9.199 12.083 1.00 98.69 350 PRO A CA 1
ATOM 2580 C C . PRO A 1 350 ? -10.672 -8.715 13.356 1.00 98.69 350 PRO A C 1
ATOM 2582 O O . PRO A 1 350 ? -11.090 -9.520 14.187 1.00 98.69 350 PRO A O 1
ATOM 2585 N N . ILE A 1 351 ? -10.859 -7.398 13.501 1.00 98.38 351 ILE A N 1
ATOM 2586 C CA . ILE A 1 351 ? -11.638 -6.818 14.603 1.00 98.38 351 ILE A CA 1
ATOM 2587 C C . ILE A 1 351 ? -13.108 -7.239 14.480 1.00 98.38 351 ILE A C 1
ATOM 2589 O O . ILE A 1 351 ? -13.734 -7.590 15.481 1.00 98.38 351 ILE A O 1
ATOM 2593 N N . GLY A 1 352 ? -13.667 -7.197 13.266 1.00 98.31 352 GLY A N 1
ATOM 2594 C CA . GLY A 1 352 ? -15.025 -7.658 12.976 1.00 98.31 352 GLY A CA 1
ATOM 2595 C C . GLY A 1 352 ? -15.211 -9.136 13.309 1.00 98.31 352 GLY A C 1
ATOM 2596 O O . GLY A 1 352 ? -16.147 -9.483 14.027 1.00 98.31 352 GLY A O 1
ATOM 2597 N N . ALA A 1 353 ? -14.271 -9.983 12.885 1.00 98.19 353 ALA A N 1
ATOM 2598 C CA . ALA A 1 353 ? -14.273 -11.413 13.183 1.00 98.19 353 ALA A CA 1
ATOM 2599 C C . ALA A 1 353 ? -14.235 -11.677 14.694 1.00 98.19 353 ALA A C 1
ATOM 2601 O O . ALA A 1 353 ? -15.091 -12.380 15.227 1.00 98.19 353 ALA A O 1
ATOM 2602 N N . ALA A 1 354 ? -13.314 -11.031 15.416 1.00 96.75 354 ALA A N 1
ATOM 2603 C CA . ALA A 1 354 ? -13.201 -11.182 16.865 1.00 96.75 354 ALA A CA 1
ATOM 2604 C C . ALA A 1 354 ? -14.482 -10.763 17.611 1.00 96.75 354 ALA A C 1
ATOM 2606 O O . ALA A 1 354 ? -14.803 -11.323 18.660 1.00 96.75 354 ALA A O 1
ATOM 2607 N N . ARG A 1 355 ? -15.233 -9.786 17.085 1.00 95.69 355 ARG A N 1
ATOM 2608 C CA . ARG A 1 355 ? -16.533 -9.385 17.643 1.00 95.69 355 ARG A CA 1
ATOM 2609 C C . ARG A 1 355 ? -17.601 -10.445 17.414 1.00 95.69 355 ARG A C 1
ATOM 2611 O O . ARG A 1 355 ? -18.297 -10.770 18.368 1.00 95.69 355 ARG A O 1
ATOM 2618 N N . LEU A 1 356 ? -17.698 -10.995 16.203 1.00 96.00 356 LEU A N 1
ATOM 2619 C CA . LEU A 1 356 ? -18.652 -12.064 15.899 1.00 96.00 356 LEU A CA 1
ATOM 2620 C C . LEU A 1 356 ? -18.411 -13.296 16.774 1.00 96.00 356 LEU A C 1
ATOM 2622 O O . LEU A 1 356 ? -19.361 -13.799 17.365 1.00 96.00 356 LEU A O 1
ATOM 2626 N N . CYS A 1 357 ? -17.152 -13.712 16.952 1.00 95.19 357 CYS A N 1
ATOM 2627 C CA . CYS A 1 357 ? -16.822 -14.840 17.828 1.00 95.19 357 CYS A CA 1
ATOM 2628 C C . CYS A 1 357 ? -17.275 -14.598 19.277 1.00 95.19 357 CYS A C 1
ATOM 2630 O O . CYS A 1 357 ? -17.863 -15.479 19.898 1.00 95.19 357 CYS A O 1
ATOM 2632 N N . ARG A 1 358 ? -17.057 -13.387 19.815 1.00 93.19 358 ARG A N 1
ATOM 2633 C CA . ARG A 1 358 ? -17.522 -13.032 21.169 1.00 93.19 358 ARG A CA 1
ATOM 2634 C C . ARG A 1 358 ? -19.044 -12.973 21.274 1.00 93.19 358 ARG A C 1
ATOM 2636 O O . ARG A 1 358 ? -19.583 -13.348 22.307 1.00 93.19 358 ARG A O 1
ATOM 2643 N N . SER A 1 359 ? -19.734 -12.491 20.242 1.00 94.00 359 SER A N 1
ATOM 2644 C CA . SER A 1 359 ? -21.199 -12.466 20.211 1.00 94.00 359 SER A CA 1
ATOM 2645 C C . SER A 1 359 ? -21.787 -13.876 20.166 1.00 94.00 359 SER A C 1
ATOM 2647 O O . SER A 1 359 ? -22.713 -14.149 20.924 1.00 94.00 359 SER A O 1
ATOM 2649 N N . ALA A 1 360 ? -21.226 -14.772 19.350 1.00 93.62 360 ALA A N 1
ATOM 2650 C CA . ALA A 1 360 ? -21.656 -16.167 19.265 1.00 93.62 360 ALA A CA 1
ATOM 2651 C C . ALA A 1 360 ? -21.456 -16.909 20.598 1.00 93.62 360 ALA A C 1
ATOM 2653 O O . ALA A 1 360 ? -22.376 -17.562 21.078 1.00 93.62 360 ALA A O 1
ATOM 2654 N N . ALA A 1 361 ? -20.305 -16.718 21.253 1.00 93.31 361 ALA A N 1
ATOM 2655 C CA . ALA A 1 361 ? -20.017 -17.325 22.555 1.00 93.31 361 ALA A CA 1
ATOM 2656 C C . ALA A 1 361 ? -20.983 -16.890 23.676 1.00 93.31 361 ALA A C 1
ATOM 2658 O O . ALA A 1 361 ? -21.171 -17.633 24.627 1.00 93.31 361 ALA A O 1
ATOM 2659 N N . ARG A 1 362 ? -21.603 -15.705 23.571 1.00 92.81 362 ARG A N 1
ATOM 2660 C CA . ARG A 1 362 ? -22.589 -15.207 24.551 1.00 92.81 362 ARG A CA 1
ATOM 2661 C C . ARG A 1 362 ? -24.006 -15.750 24.357 1.00 92.81 362 ARG A C 1
ATOM 2663 O O . ARG A 1 362 ? -24.808 -15.592 25.261 1.00 92.81 362 ARG A O 1
ATOM 2670 N N . HIS A 1 363 ? -24.330 -16.276 23.175 1.00 88.38 363 HIS A N 1
ATOM 2671 C CA . HIS A 1 363 ? -25.675 -16.784 22.857 1.00 88.38 363 HIS A CA 1
ATOM 2672 C C . HIS A 1 363 ? -25.728 -18.317 22.806 1.00 88.38 363 HIS A C 1
ATOM 2674 O O . HIS A 1 363 ? -26.815 -18.879 22.755 1.00 88.38 363 HIS A O 1
ATOM 2680 N N . GLY A 1 364 ? -24.571 -18.983 22.747 1.00 79.31 364 GLY A N 1
ATOM 2681 C CA . GLY A 1 364 ? -24.460 -20.443 22.683 1.00 79.31 364 GLY A CA 1
ATOM 2682 C C . GLY A 1 364 ? -24.147 -21.130 24.016 1.00 79.31 364 GLY A C 1
ATOM 2683 O O . GLY A 1 364 ? -23.973 -22.345 24.013 1.00 79.31 364 GLY A O 1
ATOM 2684 N N . GLY A 1 365 ? -24.029 -20.378 25.111 1.00 63.84 365 GLY A N 1
ATOM 2685 C CA . GLY A 1 365 ? -23.949 -20.886 26.483 1.00 63.84 365 GLY A CA 1
ATOM 2686 C C . GLY A 1 365 ? -25.093 -20.307 27.287 1.00 63.84 365 GLY A C 1
ATOM 2687 O O . GLY A 1 365 ? -25.610 -21.047 28.149 1.00 63.84 365 GLY A O 1
#

pLDDT: mean 91.9, std 11.85, range [37.53, 98.75]

Secondary structure (DSSP, 8-state):
------------------PPPTTHHHHHHHHHHHHHHGGGGSSS-EESSS-EE-SS-PPPGGGGT-SSS--TTTTTTHHHHHHTTTS-HHHHHHHHHHHHHHHHHHHHHHHHGGG-HHHHHHHHHHHHT-HHHHHHHHHT-HHHHHHHHHHHHHHHHHTSTTT-HHHHHHHHHHHHTTHHHHHHHHHHHHHHHHHHTTTTTHHHHHHHHHHHHHHHHHHHHHHHHTT-----GGGG-----HHHHHHHHHTT---S-GGG-TTTT-HHHHHHHHHHHHHHHHHHGGGS-HHHHHHHHHHHHHHHHHHHHTTSTTTHHHHHHHHTSTTGGGGSSGGGGHHHHHHHHHHHHHHHHHHHHHHHHHH--

Sequence (365 aa):
MVSGAEVAVGEDAGVSVTTWPRWVPWAIGLVLGLVVMGPALAPGVLLNLDLVVTEVAPVPRGVWGLGPELPRRVPLYLPAAWLSPILPATITIKAMMVATVAIGFAGGYRRTESQGRLAAVGAGALIAASPLLLTRLAIGHLMIALTMALLVWAYPTLLRPGRDLPRTALWCAAFACTGNVGGLVALAVVVAGLVATRGERGAKVLGLWLSTQLVWLVPGIAVFAQGAGLLDATVFATRAPGLDGYLRVLAGHGFWQDYYQVGSGQPWPAAVVGLVLACLAVLGRRGLPAEWRRPAQWLAVAGLVTAVASTTPFVEDLWAAFTRNPLGANLRESQRALPLFAVWAALTAPIGAARLCRSAARHGG

Foldseek 3Di:
DDDDDPPPPDDPPPPPQPDDDLCVLLVVLLVLLCVLCVVVVPDDFQDAQQGGFWQADADDPLLVLDDLDAPQCPPQLVVLNVCSVPGGSSVVLSVLSSNLSSLQLSLLLVQCVVLDRLLNNQLSCLLNPFLQLSLCSSRVVSLLSNLLSLCSVCLVCLLQVLPDVVSLLVCLLSLLRSPDLSLVLSVLSNVLSCVLVVNRVVVSSVVSNVVSNCSRVVSNVSSVVVVRDFDFLLQQAFDQPDPLRLLLVLSNHRGSDLVSRDPSVDSNVSSVVSVLLVVLLVQQLVVHDPSRSVSLVVLLVVLSCQQNQCPDPPSVVVLRVQCNDPVSVSCSNSNSSSSSNSSSSSSRNSSSVSVVVVVCVVVVD

Radius of gyration: 22.27 Å; chains: 1; bounding box: 59×46×91 Å